Protein AF-0000000081128869 (afdb_homodimer)

Secondary structure (DSSP, 8-state):
-------HHHHHHHHHHHHHHHHHHHHHH-TTT--THHHHHHHHHHHHHHHHHHHGGG--HHHHHHHHHHHHHHHHHHHHHHHHHHHHHHHHHHHHHHHHHH-/-------HHHHHHHHHHHHHHHHHHHHHH-TTT--THHHHHHHHHHHHHHHHHHHGGG--HHHHHHHHHHHHHHHHHHHHHHHHHHHHHHHHHHHHHHHHHH-

Solvent-accessible surface area (backbone atoms only — not comparable to full-atom values): 10978 Å² total; per-residue (Å²): 128,86,77,76,80,85,42,72,40,38,52,51,14,49,54,49,30,53,52,26,52,51,52,51,46,28,55,76,77,43,50,80,51,42,58,82,60,37,55,57,56,22,51,48,38,40,53,35,19,49,48,30,45,73,56,32,80,74,50,50,71,70,60,46,50,35,49,53,46,51,51,53,49,41,52,52,39,49,50,49,39,49,51,50,35,45,53,52,44,52,52,53,53,50,55,55,54,54,54,59,74,76,106,129,86,75,75,79,84,42,72,39,40,52,52,14,48,54,48,31,54,52,26,51,53,51,51,46,29,56,76,78,42,51,78,52,40,57,82,60,38,54,56,55,23,51,49,39,41,53,36,19,50,47,31,45,73,57,33,80,75,49,52,70,69,59,46,51,35,50,53,46,51,52,53,48,42,52,52,39,49,50,49,39,50,51,51,36,42,54,50,45,52,54,53,53,50,55,55,54,54,55,60,72,75,106

Foldseek 3Di:
DPPPPDDPLLVLLVVQLVLLVVLVCCCVVPVQLHDPCSVVVNVVSNVVSVCSNVPVVPDDPVVSVVSVVVSVVVSVVVVVSSVVSVVVSVVVVVVVVVVVVVD/DPPPPDDPLLVLLVVQLVLLVVLVCCCVVPVQLRDPCSVVVNVVSNVVSVCSNVPVVPDDPVVSVVSVVVSVVVSVVVVVSSVVSVVVSVVVVVVVVVVVVVD

Sequence (206 aa):
MLNFVFSPNVLLGFILGSSVIILYFLRLVKPEVARDEDIFFATIGLLYSGILVIHGWRLDPILLFSQVLVITAVLAAGWENIRLRGVLAMLALRDIEENKKINMLNFVFSPNVLLGFILGSSVIILYFLRLVKPEVARDEDIFFATIGLLYSGILVIHGWRLDPILLFSQVLVITAVLAAGWENIRLRGVLAMLALRDIEENKKIN

Radius of gyration: 20.32 Å; Cα contacts (8 Å, |Δi|>4): 185; chains: 2; bounding box: 42×69×46 Å

pLDDT: mean 92.47, std 10.63, range [34.16, 98.81]

Organism: NCBI:txid267567

Nearest PDB structures (foldseek):
  4u7i-assembly1_A  TM=4.481E-01  e=8.028E+00  Homo sapiens
  4u7i-assembly1_A  TM=4.500E-01  e=6.567E+00  Homo sapiens

Structure (mmCIF, N/CA/C/O backbone):
data_AF-0000000081128869-model_v1
#
loop_
_entity.id
_entity.type
_entity.pdbx_description
1 polymer 'Hypothetical chloroplast RF66'
#
loop_
_atom_site.group_PDB
_atom_site.id
_atom_site.type_symbol
_atom_site.label_atom_id
_atom_site.label_alt_id
_atom_site.label_comp_id
_atom_site.label_asym_id
_atom_site.label_entity_id
_atom_site.label_seq_id
_atom_site.pdbx_PDB_ins_code
_atom_site.Cartn_x
_atom_site.Cartn_y
_atom_site.Cartn_z
_atom_site.occupancy
_atom_site.B_iso_or_equiv
_atom_site.auth_seq_id
_atom_site.auth_comp_id
_atom_site.auth_asym_id
_atom_site.auth_atom_id
_atom_site.pdbx_PDB_model_num
ATOM 1 N N . MET A 1 1 ? -21.234 -31.734 4.031 1 34.28 1 MET A N 1
ATOM 2 C CA . MET A 1 1 ? -20.156 -31.25 4.879 1 34.28 1 MET A CA 1
ATOM 3 C C . MET A 1 1 ? -19.219 -30.328 4.098 1 34.28 1 MET A C 1
ATOM 5 O O . MET A 1 1 ? -18.609 -30.75 3.113 1 34.28 1 MET A O 1
ATOM 9 N N . LEU A 1 2 ? -19.562 -29.078 3.75 1 43.69 2 LEU A N 1
ATOM 10 C CA . LEU A 1 2 ? -18.75 -28.156 2.982 1 43.69 2 LEU A CA 1
ATOM 11 C C . LEU A 1 2 ? -17.344 -28.047 3.584 1 43.69 2 LEU A C 1
ATOM 13 O O . LEU A 1 2 ? -17.188 -27.562 4.707 1 43.69 2 LEU A O 1
ATOM 17 N N . ASN A 1 3 ? -16.5 -29.172 3.551 1 48.47 3 ASN A N 1
ATOM 18 C CA . ASN A 1 3 ? -15.133 -29.141 4.062 1 48.47 3 ASN A CA 1
ATOM 19 C C . ASN A 1 3 ? -14.43 -27.844 3.691 1 48.47 3 ASN A C 1
ATOM 21 O O . ASN A 1 3 ? -14.133 -27.594 2.518 1 48.47 3 ASN A O 1
ATOM 25 N N . PHE A 1 4 ? -14.727 -26.797 4.445 1 59.59 4 PHE A N 1
ATOM 26 C CA . PHE A 1 4 ? -14.023 -25.531 4.266 1 59.59 4 PHE A CA 1
ATOM 27 C C . PHE A 1 4 ? -12.516 -25.734 4.348 1 59.59 4 PHE A C 1
ATOM 29 O O . PHE A 1 4 ? -12.008 -26.219 5.355 1 59.59 4 PHE A O 1
ATOM 36 N N . VAL A 1 5 ? -11.781 -26.078 3.258 1 67.75 5 VAL A N 1
ATOM 37 C CA . VAL A 1 5 ? -10.328 -26.172 3.191 1 67.75 5 VAL A CA 1
ATOM 38 C C . VAL A 1 5 ? -9.703 -24.828 3.566 1 67.75 5 VAL A C 1
ATOM 40 O O . VAL A 1 5 ? -9.898 -23.828 2.865 1 67.75 5 VAL A O 1
ATOM 43 N N . PHE A 1 6 ? -9.305 -24.859 4.84 1 81.19 6 PHE A N 1
ATOM 44 C CA . PHE A 1 6 ? -8.609 -23.672 5.328 1 81.19 6 PHE A CA 1
ATOM 45 C C . PHE A 1 6 ? -7.141 -23.703 4.93 1 81.19 6 PHE A C 1
ATOM 47 O O . PHE A 1 6 ? -6.371 -24.516 5.438 1 81.19 6 PHE A O 1
ATOM 54 N N . SER A 1 7 ? -6.75 -23.062 3.855 1 93 7 SER A N 1
ATOM 55 C CA . SER A 1 7 ? -5.387 -22.922 3.354 1 93 7 SER A CA 1
ATOM 56 C C . SER A 1 7 ? -4.824 -21.531 3.643 1 93 7 SER A C 1
ATOM 58 O O . SER A 1 7 ? -5.578 -20.594 3.908 1 93 7 SER A O 1
ATOM 60 N N . PRO A 1 8 ? -3.473 -21.484 3.643 1 95.62 8 PRO A N 1
ATOM 61 C CA . PRO A 1 8 ? -2.854 -20.203 3.93 1 95.62 8 PRO A CA 1
ATOM 62 C C . PRO A 1 8 ? -3.338 -19.094 2.994 1 95.62 8 PRO A C 1
ATOM 64 O O . PRO A 1 8 ? -3.441 -17.938 3.402 1 95.62 8 PRO A O 1
ATOM 67 N N . ASN A 1 9 ? -3.564 -19.469 1.722 1 97.19 9 ASN A N 1
ATOM 68 C CA . ASN A 1 9 ? -4.066 -18.469 0.787 1 97.19 9 ASN A CA 1
ATOM 69 C C . ASN A 1 9 ? -5.43 -17.938 1.212 1 97.19 9 ASN A C 1
ATOM 71 O O . ASN A 1 9 ? -5.719 -16.75 1.051 1 97.19 9 ASN A O 1
ATOM 75 N N . VAL A 1 10 ? -6.277 -18.812 1.706 1 97.31 10 VAL A N 1
ATOM 76 C CA . VAL A 1 10 ? -7.605 -18.406 2.16 1 97.31 10 VAL A CA 1
ATOM 77 C C . VAL A 1 10 ? -7.477 -17.469 3.367 1 97.31 10 VAL A C 1
ATOM 79 O O . VAL A 1 10 ? -8.156 -16.453 3.445 1 97.31 10 VAL A O 1
ATOM 82 N N . LEU A 1 11 ? -6.609 -17.875 4.195 1 97.56 11 LEU A N 1
ATOM 83 C CA . LEU A 1 11 ? -6.363 -17.047 5.363 1 97.56 11 LEU A CA 1
ATOM 84 C C . LEU A 1 11 ? -5.898 -15.648 4.949 1 97.56 11 LEU A C 1
ATOM 86 O O . LEU A 1 11 ? -6.422 -14.641 5.438 1 97.56 11 LEU A O 1
ATOM 90 N N . LEU A 1 12 ? -4.938 -15.586 4.066 1 98.25 12 LEU A N 1
ATOM 91 C CA . LEU A 1 12 ? -4.418 -14.305 3.588 1 98.25 12 LEU A CA 1
ATOM 92 C C . LEU A 1 12 ? -5.516 -13.492 2.918 1 98.25 12 LEU A C 1
ATOM 94 O O . LEU A 1 12 ? -5.598 -12.273 3.109 1 98.25 12 LEU A O 1
ATOM 98 N N . GLY A 1 13 ? -6.312 -14.188 2.115 1 98.31 13 GLY A N 1
ATOM 99 C CA . GLY A 1 13 ? -7.41 -13.516 1.445 1 98.31 13 GLY A CA 1
ATOM 100 C C . GLY A 1 13 ? -8.398 -12.883 2.408 1 98.31 13 GLY A C 1
ATOM 101 O O . GLY A 1 13 ? -8.828 -11.742 2.207 1 98.31 13 GLY A O 1
ATOM 102 N N . PHE A 1 14 ? -8.719 -13.562 3.422 1 97.62 14 PHE A N 1
ATOM 103 C CA . PHE A 1 14 ? -9.672 -13.062 4.402 1 97.62 14 PHE A CA 1
ATOM 104 C C . PHE A 1 14 ? -9.062 -11.914 5.199 1 97.62 14 PHE A C 1
ATOM 106 O O . PHE A 1 14 ? -9.758 -10.945 5.531 1 97.62 14 PHE A O 1
ATOM 113 N N . ILE A 1 15 ? -7.84 -12.047 5.512 1 98.38 15 ILE A N 1
ATOM 114 C CA . ILE A 1 15 ? -7.164 -10.977 6.242 1 98.38 15 ILE A CA 1
ATOM 115 C C . ILE A 1 15 ? -7.219 -9.688 5.434 1 98.38 15 ILE A C 1
ATOM 117 O O . ILE A 1 15 ? -7.633 -8.641 5.941 1 98.38 15 ILE A O 1
ATOM 121 N N . LEU A 1 16 ? -6.789 -9.781 4.188 1 98.5 16 LEU A N 1
ATOM 122 C CA . LEU A 1 16 ? -6.801 -8.578 3.357 1 98.5 16 LEU A CA 1
ATOM 123 C C . LEU A 1 16 ? -8.227 -8.109 3.1 1 98.5 16 LEU A C 1
ATOM 125 O O . LEU A 1 16 ? -8.516 -6.914 3.17 1 98.5 16 LEU A O 1
ATOM 129 N N . GLY A 1 17 ? -9.094 -9.07 2.775 1 98.25 17 GLY A N 1
ATOM 130 C CA . GLY A 1 17 ? -10.484 -8.727 2.516 1 98.25 17 GLY A CA 1
ATOM 131 C C . GLY A 1 17 ? -11.141 -7.988 3.666 1 98.25 17 GLY A C 1
ATOM 132 O O . GLY A 1 17 ? -11.789 -6.961 3.459 1 98.25 17 GLY A O 1
ATOM 133 N N . SER A 1 18 ? -11.031 -8.422 4.852 1 97.88 18 SER A N 1
ATOM 134 C CA . SER A 1 18 ? -11.609 -7.785 6.035 1 97.88 18 SER A CA 1
ATOM 135 C C . SER A 1 18 ? -11.016 -6.398 6.25 1 97.88 18 SER A C 1
ATOM 137 O O . SER A 1 18 ? -11.727 -5.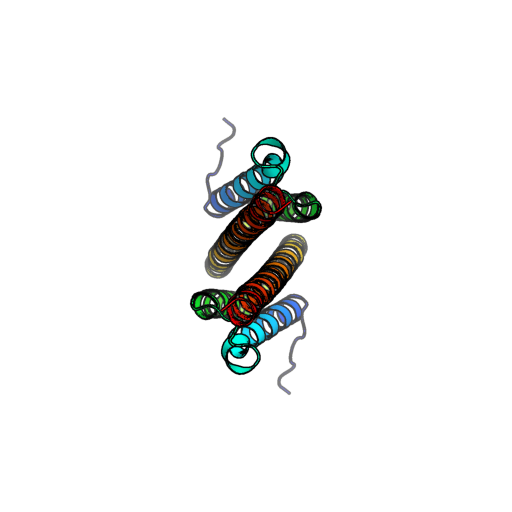461 6.609 1 97.88 18 SER A O 1
ATOM 139 N N . SER A 1 19 ? -9.664 -6.281 6.023 1 97.44 19 SER A N 1
ATOM 140 C CA . SER A 1 19 ? -8.984 -5.004 6.227 1 97.44 19 SER A CA 1
ATOM 141 C C . SER A 1 19 ? -9.531 -3.934 5.285 1 97.44 19 SER A C 1
ATOM 143 O O . SER A 1 19 ? -9.734 -2.789 5.691 1 97.44 19 SER A O 1
ATOM 145 N N . VAL A 1 20 ? -9.812 -4.34 4.023 1 96.5 20 VAL A N 1
ATOM 146 C CA . VAL A 1 20 ? -10.242 -3.32 3.074 1 96.5 20 VAL A CA 1
ATOM 147 C C . VAL A 1 20 ? -11.727 -3.008 3.285 1 96.5 20 VAL A C 1
ATOM 149 O O . VAL A 1 20 ? -12.18 -1.902 2.982 1 96.5 20 VAL A O 1
ATOM 152 N N . ILE A 1 21 ? -12.453 -3.924 3.818 1 96.31 21 ILE A N 1
ATOM 153 C CA . ILE A 1 21 ? -13.836 -3.645 4.211 1 96.31 21 ILE A CA 1
ATOM 154 C C . ILE A 1 21 ? -13.85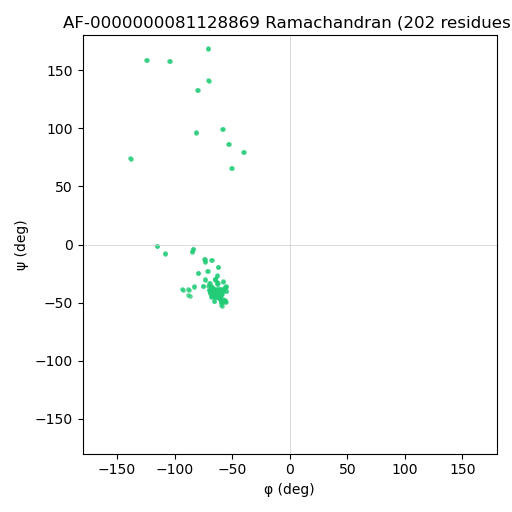2 -2.607 5.332 1 96.31 21 ILE A C 1
ATOM 156 O O . ILE A 1 21 ? -14.656 -1.671 5.305 1 96.31 21 ILE A O 1
ATOM 160 N N . ILE A 1 22 ? -12.992 -2.805 6.262 1 95.75 22 ILE A N 1
ATOM 161 C CA . ILE A 1 22 ? -12.867 -1.852 7.359 1 95.75 22 ILE A CA 1
ATOM 162 C C . ILE A 1 22 ? -12.508 -0.473 6.809 1 95.75 22 ILE A C 1
ATOM 164 O O . ILE A 1 22 ? -13.039 0.542 7.262 1 95.75 22 ILE A O 1
ATOM 168 N N . LEU A 1 23 ? -11.617 -0.474 5.793 1 94.19 23 LEU A N 1
ATOM 169 C CA . LEU A 1 23 ? -11.25 0.781 5.145 1 94.19 23 LEU A CA 1
ATOM 170 C C . LEU A 1 23 ? -12.484 1.469 4.562 1 94.19 23 LEU A C 1
ATOM 172 O O . LEU A 1 23 ? -12.609 2.693 4.637 1 94.19 23 LEU A O 1
ATOM 176 N N . TYR A 1 24 ? -13.359 0.701 3.984 1 90.88 24 TYR A N 1
ATOM 177 C CA . TYR A 1 24 ? -14.586 1.224 3.4 1 90.88 24 TYR A CA 1
ATOM 178 C C . TYR A 1 24 ? -15.469 1.854 4.469 1 90.88 24 TYR A C 1
ATOM 180 O O . TYR A 1 24 ? -16.078 2.9 4.242 1 90.88 24 TYR A O 1
ATOM 188 N N . PHE A 1 25 ? -15.492 1.363 5.652 1 93 25 PHE A N 1
ATOM 189 C CA . PHE A 1 25 ? -16.375 1.816 6.723 1 93 25 PHE A CA 1
ATOM 190 C C . PHE A 1 25 ? -15.789 3.029 7.434 1 93 25 PHE A C 1
ATOM 192 O O . PHE A 1 25 ? -16.453 3.646 8.266 1 93 25 PHE A O 1
ATOM 199 N N . LEU A 1 26 ? -14.57 3.414 7.043 1 92.25 26 LEU A N 1
ATOM 200 C CA . LEU A 1 26 ? -13.969 4.609 7.625 1 92.25 26 LEU A CA 1
ATOM 201 C C . LEU A 1 26 ? -14.859 5.828 7.402 1 92.25 26 LEU A C 1
ATOM 203 O O . LEU A 1 26 ? -14.906 6.727 8.25 1 92.25 26 LEU A O 1
ATOM 207 N N . ARG A 1 27 ? -15.57 5.848 6.312 1 90.44 27 ARG A N 1
ATOM 208 C CA . ARG A 1 27 ? -16.438 6.969 5.969 1 90.44 27 ARG A CA 1
ATOM 209 C C . ARG A 1 27 ? -17.547 7.141 7 1 90.44 27 ARG A C 1
ATOM 211 O O . ARG A 1 27 ? -18 8.258 7.246 1 90.44 27 ARG A O 1
ATOM 218 N N . LEU A 1 28 ? -17.953 6.105 7.684 1 91.94 28 LEU A N 1
ATOM 219 C CA . LEU A 1 28 ? -19.016 6.117 8.68 1 91.94 28 LEU A CA 1
ATOM 220 C C . LEU A 1 28 ? -18.453 6.348 10.078 1 91.94 28 LEU A C 1
ATOM 222 O O . LEU A 1 28 ? -19.047 7.074 10.875 1 91.94 28 LEU A O 1
ATOM 226 N N . VAL A 1 29 ? -17.359 5.785 10.391 1 91.94 29 VAL A N 1
ATOM 227 C CA . VAL A 1 29 ? -16.828 5.773 11.742 1 91.94 29 VAL A CA 1
ATOM 228 C C . VAL A 1 29 ? -15.992 7.035 11.977 1 91.94 29 VAL A C 1
ATOM 230 O O . VAL A 1 29 ? -16.062 7.641 13.047 1 91.94 29 VAL A O 1
ATOM 233 N N . LYS A 1 30 ? -15.141 7.43 11.047 1 93.62 30 LYS A N 1
ATOM 234 C CA . LYS A 1 30 ? -14.242 8.578 11.133 1 93.62 30 LYS A CA 1
ATOM 235 C C . LYS A 1 30 ? -14.203 9.352 9.82 1 93.62 30 LYS A C 1
ATOM 237 O O . LYS A 1 30 ? -13.188 9.359 9.133 1 93.62 30 LYS A O 1
ATOM 242 N N . PRO A 1 31 ? -15.25 10.062 9.57 1 91.75 31 PRO A N 1
ATOM 243 C CA . PRO A 1 31 ? -15.367 10.75 8.289 1 91.75 31 PRO A CA 1
ATOM 244 C C . PRO A 1 31 ? -14.266 11.789 8.07 1 91.75 31 PRO A C 1
ATOM 246 O O . PRO A 1 31 ? -13.938 12.117 6.922 1 91.75 31 PRO A O 1
ATOM 249 N N . GLU A 1 32 ? -13.633 12.227 9.102 1 90.81 32 GLU A N 1
ATOM 250 C CA . GLU A 1 32 ? -12.609 13.266 8.969 1 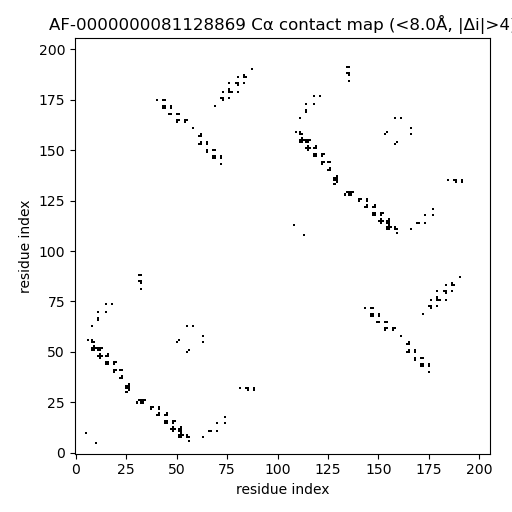90.81 32 GLU A CA 1
ATOM 251 C C . GLU A 1 32 ? -11.359 12.734 8.281 1 90.81 32 GLU A C 1
ATOM 253 O O . GLU A 1 32 ? -10.586 13.5 7.703 1 90.81 32 GLU A O 1
ATOM 258 N N . VAL A 1 33 ? -11.172 11.398 8.344 1 93.38 33 VAL A N 1
ATOM 259 C CA . VAL A 1 33 ? -9.961 10.836 7.754 1 93.38 33 VAL A CA 1
ATOM 260 C C . VAL A 1 33 ? -10.32 10.07 6.48 1 93.38 33 VAL A C 1
ATOM 262 O O . VAL A 1 33 ? -9.438 9.586 5.773 1 93.38 33 VAL A O 1
ATOM 265 N N . ALA A 1 34 ? -11.586 9.953 6.277 1 93.19 34 ALA A N 1
ATOM 266 C CA . ALA A 1 34 ? 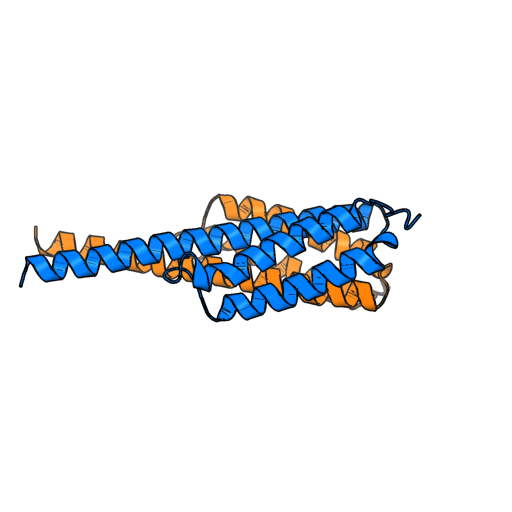-12.047 9.242 5.094 1 93.19 34 ALA A CA 1
ATOM 267 C C . ALA A 1 34 ? -11.781 10.047 3.826 1 93.19 34 ALA A C 1
ATOM 269 O O . ALA A 1 34 ? -11.891 11.273 3.834 1 93.19 34 ALA A O 1
ATOM 270 N N . ARG A 1 35 ? -11.398 9.242 2.795 1 91.69 35 ARG A N 1
ATOM 271 C CA . ARG A 1 35 ? -11.156 9.867 1.499 1 91.69 35 ARG A CA 1
ATOM 272 C C . ARG A 1 35 ? -12 9.211 0.409 1 91.69 35 ARG A C 1
ATOM 274 O O . ARG A 1 35 ? -12.352 8.031 0.517 1 91.69 35 ARG A O 1
ATOM 281 N N . ASP A 1 36 ? -12.195 9.898 -0.643 1 89.31 36 ASP A N 1
ATOM 282 C CA . ASP A 1 36 ? -12.945 9.375 -1.778 1 89.31 36 ASP A CA 1
ATOM 283 C C . ASP A 1 36 ? -12.211 8.195 -2.418 1 89.31 36 ASP A C 1
ATOM 285 O O . ASP A 1 36 ? -12.852 7.266 -2.926 1 89.31 36 ASP A O 1
ATOM 289 N N . GLU A 1 37 ? -10.914 8.203 -2.34 1 90.75 37 GLU A N 1
ATOM 290 C CA . GLU A 1 37 ? -10.102 7.152 -2.949 1 90.75 37 GLU A CA 1
ATOM 291 C C . GLU A 1 37 ? -10.188 5.859 -2.145 1 90.75 37 GLU A C 1
ATOM 293 O O . GLU A 1 37 ? -9.797 4.793 -2.627 1 90.75 37 GLU A O 1
ATOM 298 N N . ASP A 1 38 ? -10.688 5.953 -0.933 1 95.12 38 ASP A N 1
ATOM 299 C CA . ASP A 1 38 ? -10.812 4.754 -0.114 1 95.12 38 ASP A CA 1
ATOM 300 C C . ASP A 1 38 ? -11.641 3.686 -0.83 1 95.12 38 ASP A C 1
ATOM 302 O O . ASP A 1 38 ? -11.352 2.492 -0.722 1 95.12 38 ASP A O 1
ATOM 306 N N . ILE A 1 39 ? -12.625 4.18 -1.533 1 91.69 39 ILE A N 1
ATOM 307 C CA . ILE A 1 39 ? -13.469 3.25 -2.279 1 91.69 39 ILE A CA 1
ATOM 308 C C . ILE A 1 39 ? -12.641 2.561 -3.361 1 91.69 39 ILE A C 1
ATOM 310 O O . ILE A 1 39 ? -12.844 1.377 -3.646 1 91.69 39 ILE A O 1
ATOM 314 N N . PHE A 1 40 ? -11.859 3.277 -4.023 1 90.19 40 PHE A N 1
ATOM 315 C CA . PHE A 1 40 ? -10.969 2.73 -5.039 1 90.19 40 PHE A CA 1
ATOM 316 C C . PHE A 1 40 ? -10.086 1.635 -4.449 1 90.19 40 PHE A C 1
ATOM 318 O O . PHE A 1 40 ? -10.023 0.529 -4.992 1 90.19 40 PHE A O 1
ATOM 325 N N . PHE A 1 41 ? -9.422 1.797 -3.332 1 94.81 41 PHE A N 1
ATOM 326 C CA . PHE A 1 41 ? -8.539 0.836 -2.674 1 94.81 41 PHE A CA 1
ATOM 327 C C . PHE A 1 41 ? -9.328 -0.371 -2.182 1 94.81 41 PHE A C 1
ATOM 329 O O . PHE A 1 41 ? -8.852 -1.505 -2.264 1 94.81 41 PHE A O 1
ATOM 336 N N . ALA A 1 42 ? -10.484 -0.091 -1.665 1 96.44 42 ALA A N 1
ATOM 337 C CA . ALA A 1 42 ? -11.32 -1.181 -1.166 1 96.44 42 ALA A CA 1
ATOM 338 C C . ALA A 1 42 ? -11.75 -2.107 -2.301 1 96.44 42 ALA A C 1
ATOM 340 O O . ALA A 1 42 ? -11.734 -3.33 -2.148 1 96.44 42 ALA A O 1
ATOM 341 N N . THR A 1 43 ? -12.094 -1.479 -3.449 1 96.25 43 THR A N 1
ATOM 342 C CA . THR A 1 43 ? -12.562 -2.266 -4.586 1 96.25 43 THR A CA 1
ATOM 343 C C . THR A 1 43 ? -11.445 -3.15 -5.129 1 96.25 43 THR A C 1
ATOM 345 O O . THR A 1 43 ? -11.633 -4.355 -5.301 1 96.25 43 THR A O 1
ATOM 348 N N . ILE A 1 44 ? -10.336 -2.57 -5.332 1 97.25 44 ILE A N 1
ATOM 349 C CA . ILE A 1 44 ? -9.18 -3.289 -5.859 1 97.25 44 ILE A CA 1
ATOM 350 C C . ILE A 1 44 ? -8.75 -4.371 -4.871 1 97.25 44 ILE A C 1
ATOM 352 O O . ILE A 1 44 ? -8.43 -5.492 -5.27 1 97.25 44 ILE A O 1
ATOM 356 N N . GLY A 1 45 ? -8.719 -4.051 -3.578 1 98.12 45 GLY A N 1
ATOM 357 C CA . GLY A 1 45 ? -8.336 -4.996 -2.541 1 98.12 45 GLY A CA 1
ATOM 358 C C . GLY A 1 45 ? -9.281 -6.18 -2.438 1 98.12 45 GLY A C 1
ATOM 359 O O . GLY A 1 45 ? -8.852 -7.312 -2.221 1 98.12 45 GLY A O 1
ATOM 360 N N . LEU A 1 46 ? -10.562 -5.859 -2.594 1 98.19 46 LEU A N 1
ATOM 361 C CA . LEU A 1 46 ? -11.547 -6.934 -2.506 1 98.19 46 LEU A CA 1
ATOM 362 C C . LEU A 1 46 ? -11.438 -7.871 -3.705 1 98.19 46 LEU A C 1
ATOM 364 O O . LEU A 1 46 ? -11.578 -9.086 -3.561 1 98.19 46 LEU A O 1
ATOM 368 N N . LEU A 1 47 ? -11.258 -7.246 -4.875 1 98.5 47 LEU A N 1
ATOM 369 C CA . LEU A 1 47 ? -11.07 -8.062 -6.07 1 98.5 47 LEU A CA 1
ATOM 370 C C . LEU A 1 47 ? -9.844 -8.961 -5.922 1 98.5 47 LEU A C 1
ATOM 372 O O . LEU A 1 47 ? -9.93 -10.172 -6.168 1 98.5 47 LEU A O 1
ATOM 376 N N . TYR A 1 48 ? -8.695 -8.438 -5.52 1 98.81 48 TYR A N 1
ATOM 377 C CA . TYR A 1 48 ? -7.473 -9.195 -5.281 1 98.81 48 TYR A CA 1
ATOM 378 C C . TYR A 1 48 ? -7.703 -10.289 -4.246 1 98.81 48 TYR A C 1
ATOM 380 O O . TYR A 1 48 ? -7.293 -11.438 -4.445 1 98.81 48 TYR A O 1
ATOM 388 N N . SER A 1 49 ? -8.289 -9.938 -3.127 1 98.69 49 SER A N 1
ATOM 389 C CA . SER A 1 49 ? -8.539 -10.891 -2.053 1 98.69 49 SER A CA 1
ATOM 390 C C . SER A 1 49 ? -9.422 -12.039 -2.527 1 98.69 49 SER A C 1
ATOM 392 O O . SER A 1 49 ? -9.203 -13.195 -2.158 1 98.69 49 SER A O 1
ATOM 394 N N . GLY A 1 50 ? -10.422 -11.711 -3.309 1 98.56 50 GLY A N 1
ATOM 395 C CA . GLY A 1 50 ? -11.289 -12.742 -3.857 1 98.56 50 GLY A CA 1
ATOM 396 C C . GLY A 1 50 ? -10.547 -13.719 -4.754 1 98.56 50 GLY A C 1
ATOM 397 O O . GLY A 1 50 ? -10.75 -14.93 -4.656 1 98.56 50 GLY A O 1
ATOM 398 N N . ILE A 1 51 ? -9.734 -13.133 -5.602 1 98.69 51 ILE A N 1
ATOM 399 C CA . ILE A 1 51 ? -8.953 -13.977 -6.5 1 98.69 51 ILE A CA 1
ATOM 400 C C . ILE A 1 51 ? -8.016 -14.875 -5.688 1 98.69 51 ILE A C 1
ATOM 402 O O . ILE A 1 51 ? -7.875 -16.062 -5.98 1 98.69 51 ILE A O 1
ATOM 406 N N . LEU A 1 52 ? -7.359 -14.375 -4.684 1 98.38 52 LEU A N 1
ATOM 407 C CA . LEU A 1 52 ? -6.434 -15.125 -3.84 1 98.38 52 LEU A CA 1
ATOM 408 C C . LEU A 1 52 ? -7.152 -16.266 -3.131 1 98.38 52 LEU A C 1
ATOM 410 O O . LEU A 1 52 ? -6.629 -17.391 -3.055 1 98.38 52 LEU A O 1
ATOM 414 N N . VAL A 1 53 ? -8.367 -16.047 -2.684 1 98.06 53 VAL A N 1
ATOM 415 C CA . VAL A 1 53 ? -9.133 -17.062 -1.966 1 98.06 53 VAL A CA 1
ATOM 416 C C . VAL A 1 53 ? -9.539 -18.188 -2.924 1 98.06 53 VAL A C 1
ATOM 418 O O . VAL A 1 53 ? -9.422 -19.359 -2.59 1 98.06 53 VAL A O 1
ATOM 421 N N . ILE A 1 54 ? -9.891 -17.844 -4.09 1 97.19 54 ILE A N 1
ATOM 422 C CA . ILE A 1 54 ? -10.469 -18.812 -5.02 1 97.19 54 ILE A CA 1
ATOM 423 C C . ILE A 1 54 ? -9.359 -19.5 -5.797 1 97.19 54 ILE A C 1
ATOM 425 O O . ILE A 1 54 ? -9.422 -20.719 -6.027 1 97.19 54 ILE A O 1
ATOM 429 N N . HIS A 1 55 ? -8.359 -18.781 -6.16 1 97.12 55 HIS A N 1
ATOM 430 C CA . HIS A 1 55 ? -7.371 -19.312 -7.09 1 97.12 55 HIS A CA 1
ATOM 431 C C . HIS A 1 55 ? -6.004 -19.438 -6.426 1 97.12 55 HIS A C 1
ATOM 433 O O . HIS A 1 55 ? -5.062 -19.953 -7.035 1 97.12 55 HIS A O 1
ATOM 439 N N . GLY A 1 56 ? -5.844 -19.062 -5.156 1 97.19 56 GLY A N 1
ATOM 440 C CA . GLY A 1 56 ? -4.543 -18.984 -4.508 1 97.19 56 GLY A CA 1
ATOM 441 C C . GLY A 1 56 ? -3.963 -20.344 -4.168 1 97.19 56 GLY A C 1
ATOM 442 O O . GLY A 1 56 ? -2.77 -20.453 -3.881 1 97.19 56 GLY A O 1
ATOM 443 N N . TRP A 1 57 ? -4.863 -21.359 -4.27 1 94.44 57 TRP A N 1
ATOM 444 C CA . TRP A 1 57 ? -4.402 -22.719 -3.953 1 94.44 57 TRP A CA 1
ATOM 445 C C . TRP A 1 57 ? -3.387 -23.203 -4.984 1 94.44 57 TRP A C 1
ATOM 447 O O . TRP A 1 57 ? -2.643 -24.141 -4.73 1 94.44 57 TRP A O 1
ATOM 457 N N . ARG A 1 58 ? -3.27 -22.562 -6.055 1 94.31 58 ARG A N 1
ATOM 458 C CA . ARG A 1 58 ? -2.383 -22.938 -7.148 1 94.31 58 ARG A CA 1
ATOM 459 C C . ARG A 1 58 ? -0.97 -22.406 -6.918 1 94.31 58 ARG A C 1
ATOM 461 O O . ARG A 1 58 ? -0.043 -22.766 -7.652 1 94.31 58 ARG A O 1
ATOM 468 N N . LEU A 1 59 ? -0.784 -21.672 -5.961 1 96.94 59 LEU A N 1
ATOM 469 C CA . LEU A 1 59 ? 0.511 -21.047 -5.723 1 96.94 59 LEU A CA 1
ATOM 470 C C . LEU A 1 59 ? 1.475 -22.016 -5.055 1 96.94 59 LEU A C 1
ATOM 472 O O . LEU A 1 59 ? 1.093 -22.734 -4.129 1 96.94 59 LEU A O 1
ATOM 476 N N . ASP A 1 60 ? 2.652 -22.031 -5.605 1 96.88 60 ASP A N 1
ATOM 477 C CA . ASP A 1 60 ? 3.695 -22.766 -4.902 1 96.88 60 ASP A CA 1
ATOM 478 C C . ASP A 1 60 ? 4.121 -22.047 -3.629 1 96.88 60 ASP A C 1
ATOM 480 O O . ASP A 1 60 ? 3.721 -20.906 -3.393 1 96.88 60 ASP A O 1
ATOM 484 N N . PRO A 1 61 ? 4.898 -22.672 -2.77 1 97.5 61 PRO A N 1
ATOM 485 C CA . PRO A 1 61 ? 5.277 -22.078 -1.482 1 97.5 61 PRO A CA 1
ATOM 486 C C . PRO A 1 61 ? 6.016 -20.75 -1.636 1 97.5 61 PRO A C 1
ATOM 488 O O . PRO A 1 61 ? 5.812 -19.844 -0.835 1 97.5 61 PRO A O 1
ATOM 491 N N . ILE A 1 62 ? 6.863 -20.625 -2.602 1 98.19 62 ILE A N 1
ATOM 492 C CA . ILE A 1 62 ? 7.641 -19.406 -2.783 1 98.19 62 ILE A CA 1
ATOM 493 C C . ILE A 1 62 ? 6.715 -18.266 -3.199 1 98.19 62 ILE A C 1
ATOM 495 O O . ILE A 1 62 ? 6.809 -17.156 -2.664 1 98.19 62 ILE A O 1
ATOM 499 N N . LEU A 1 63 ? 5.836 -18.562 -4.125 1 98.5 63 LEU A N 1
ATOM 500 C CA . LEU A 1 63 ? 4.902 -17.531 -4.574 1 98.5 63 LEU A CA 1
ATOM 501 C C . LEU A 1 63 ? 3.885 -17.219 -3.484 1 98.5 63 LEU A C 1
ATOM 503 O O . LEU A 1 63 ? 3.441 -16.062 -3.361 1 98.5 63 LEU A O 1
ATOM 507 N N . LEU A 1 64 ? 3.521 -18.203 -2.766 1 98.31 64 LEU A N 1
ATOM 508 C CA . LEU A 1 64 ? 2.65 -17.969 -1.622 1 98.31 64 LEU A CA 1
ATOM 509 C C . LEU A 1 64 ? 3.334 -17.047 -0.606 1 98.31 64 LEU A C 1
ATOM 511 O O . LEU A 1 64 ? 2.699 -16.156 -0.04 1 98.31 64 LEU A O 1
ATOM 515 N N . PHE A 1 65 ? 4.566 -17.344 -0.34 1 98.44 65 PHE A N 1
ATOM 516 C CA . PHE A 1 65 ? 5.367 -16.5 0.54 1 98.44 65 PHE A CA 1
ATOM 517 C C . PHE A 1 65 ? 5.379 -15.062 0.042 1 98.44 65 PHE A C 1
ATOM 519 O O . PHE A 1 65 ? 5.262 -14.125 0.834 1 98.44 65 PHE A O 1
ATOM 526 N N . SER A 1 66 ? 5.465 -14.805 -1.22 1 98.62 66 SER A N 1
ATOM 527 C CA . SER A 1 66 ? 5.48 -13.453 -1.782 1 98.62 66 SER A CA 1
ATOM 528 C C . SER A 1 66 ? 4.156 -12.742 -1.539 1 98.62 66 SER A C 1
ATOM 530 O O . SER A 1 66 ? 4.121 -11.516 -1.39 1 98.62 66 SER A O 1
ATOM 532 N N . GLN A 1 67 ? 3.049 -13.508 -1.462 1 98.62 67 GLN A N 1
ATOM 533 C CA . GLN A 1 67 ? 1.758 -12.906 -1.147 1 98.62 67 GLN A CA 1
ATOM 534 C C . GLN A 1 67 ? 1.73 -12.375 0.284 1 98.62 67 GLN A C 1
ATOM 536 O O . GLN A 1 67 ? 1.126 -11.336 0.558 1 98.62 67 GLN A O 1
ATOM 541 N N . VAL A 1 68 ? 2.348 -13.078 1.154 1 98.62 68 VAL A N 1
ATOM 542 C CA . VAL A 1 68 ? 2.455 -12.609 2.531 1 98.62 68 VAL A CA 1
ATOM 543 C C . VAL A 1 68 ? 3.209 -11.281 2.564 1 98.62 68 VAL A C 1
ATOM 545 O O . VAL A 1 68 ? 2.795 -10.344 3.252 1 98.62 68 VAL A O 1
ATOM 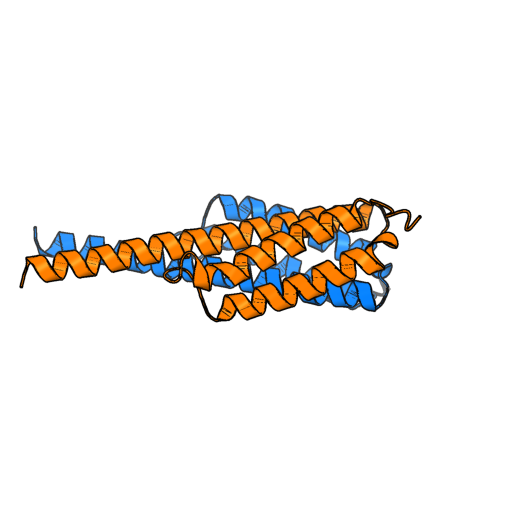548 N N . LEU A 1 69 ? 4.277 -11.25 1.844 1 98.56 69 LEU A N 1
ATOM 549 C CA . LEU A 1 69 ? 5.098 -10.047 1.802 1 98.56 69 LEU A CA 1
ATOM 550 C C . LEU A 1 69 ? 4.285 -8.852 1.307 1 98.56 69 LEU A C 1
ATOM 552 O O . LEU A 1 69 ? 4.258 -7.805 1.955 1 98.56 69 LEU A O 1
ATOM 556 N N . VAL A 1 70 ? 3.578 -9.047 0.217 1 98.31 70 VAL A N 1
ATOM 557 C CA . VAL A 1 70 ? 2.926 -7.906 -0.415 1 98.31 70 VAL A CA 1
ATOM 558 C C . VAL A 1 70 ? 1.694 -7.5 0.391 1 98.31 70 VAL A C 1
ATOM 560 O O . VAL A 1 70 ? 1.372 -6.316 0.493 1 98.31 70 VAL A O 1
ATOM 563 N N . ILE A 1 71 ? 1.01 -8.438 0.946 1 98.56 71 ILE A N 1
ATOM 564 C CA . ILE A 1 71 ? -0.162 -8.125 1.755 1 98.56 71 ILE A CA 1
ATOM 565 C C . ILE A 1 71 ? 0.269 -7.375 3.016 1 98.56 71 ILE A C 1
ATOM 567 O O . ILE A 1 71 ? -0.381 -6.414 3.428 1 98.56 71 ILE A O 1
ATOM 571 N N . THR A 1 72 ? 1.382 -7.812 3.65 1 96.94 72 THR A N 1
ATOM 572 C CA . THR A 1 72 ? 1.918 -7.102 4.805 1 96.94 72 THR A CA 1
ATOM 573 C C . THR A 1 72 ? 2.27 -5.664 4.441 1 96.94 72 THR A C 1
ATOM 575 O O . THR A 1 72 ? 1.997 -4.738 5.211 1 96.94 72 THR A O 1
ATOM 578 N N . ALA A 1 73 ? 2.822 -5.473 3.27 1 96.69 73 ALA A N 1
ATOM 579 C CA . ALA A 1 73 ? 3.213 -4.137 2.816 1 96.69 73 ALA A CA 1
ATOM 580 C C . ALA A 1 73 ? 1.987 -3.262 2.574 1 96.69 73 ALA A C 1
ATOM 582 O O . ALA A 1 73 ? 1.981 -2.08 2.928 1 96.69 73 ALA A O 1
ATOM 583 N N . VAL A 1 74 ? 0.979 -3.82 1.936 1 96.94 74 VAL A N 1
ATOM 584 C CA . VAL A 1 74 ? -0.225 -3.055 1.63 1 96.94 74 VAL A CA 1
ATOM 585 C C . VAL A 1 74 ? -0.92 -2.645 2.928 1 96.94 74 VAL A C 1
ATOM 587 O O . VAL A 1 74 ? -1.384 -1.51 3.059 1 96.94 74 VAL A O 1
ATOM 590 N N . LEU A 1 75 ? -1.01 -3.494 3.881 1 97.19 75 LEU A N 1
ATOM 591 C CA . LEU A 1 75 ? -1.661 -3.184 5.148 1 97.19 75 LEU A CA 1
ATOM 592 C C . LEU A 1 75 ? -0.872 -2.135 5.922 1 97.19 75 LEU A C 1
ATOM 594 O O . LEU A 1 75 ? -1.454 -1.212 6.496 1 97.19 75 LEU A O 1
ATOM 598 N N . ALA A 1 76 ? 0.406 -2.252 5.941 1 96.5 76 ALA A N 1
ATOM 599 C CA . ALA A 1 76 ? 1.254 -1.27 6.613 1 96.5 76 ALA A CA 1
ATOM 600 C C . ALA A 1 76 ? 1.135 0.101 5.953 1 96.5 76 ALA A C 1
ATOM 602 O O . ALA A 1 76 ? 1.019 1.119 6.637 1 96.5 76 ALA A O 1
ATOM 603 N N . ALA A 1 77 ? 1.176 0.08 4.609 1 95.69 77 ALA A N 1
ATOM 604 C CA . ALA A 1 77 ? 1.036 1.34 3.885 1 95.69 77 ALA A CA 1
ATOM 605 C C . ALA A 1 77 ? -0.341 1.956 4.113 1 95.69 77 ALA A C 1
ATOM 607 O O . ALA A 1 77 ? -0.466 3.174 4.262 1 95.69 77 ALA A O 1
ATOM 608 N N . GLY A 1 78 ? -1.345 1.143 4.086 1 95.31 78 GLY A N 1
ATOM 609 C CA . GLY A 1 78 ? -2.688 1.629 4.359 1 95.31 78 GLY A CA 1
ATOM 610 C C . GLY A 1 78 ? -2.838 2.225 5.746 1 95.31 78 GLY A C 1
ATOM 611 O O . GLY A 1 78 ? -3.432 3.293 5.906 1 95.31 78 GLY A O 1
ATOM 612 N N . TRP A 1 79 ? -2.262 1.517 6.691 1 95.88 79 TRP A N 1
ATOM 613 C CA . TRP A 1 79 ? -2.299 2.008 8.062 1 95.88 79 TRP A CA 1
ATOM 614 C C . TRP A 1 79 ? -1.597 3.355 8.18 1 95.88 79 TRP A C 1
ATOM 616 O O . TRP A 1 79 ? -2.086 4.262 8.859 1 95.88 79 TRP A O 1
ATOM 626 N N . GLU A 1 80 ? -0.497 3.463 7.598 1 95.38 80 GLU A N 1
ATOM 627 C CA . GLU A 1 80 ? 0.258 4.711 7.633 1 95.38 80 GLU A CA 1
ATOM 628 C C . GLU A 1 80 ? -0.531 5.852 6.996 1 95.38 80 GLU A C 1
ATOM 630 O O . GLU A 1 80 ? -0.517 6.98 7.492 1 95.38 80 GLU A O 1
ATOM 635 N N . ASN A 1 81 ? -1.216 5.551 5.82 1 96.19 81 ASN A N 1
ATOM 636 C CA . ASN A 1 81 ? -2.053 6.555 5.172 1 96.19 81 ASN A CA 1
ATOM 637 C C . ASN A 1 81 ? -3.145 7.066 6.105 1 96.19 81 ASN A C 1
ATOM 639 O O . ASN A 1 81 ? -3.344 8.273 6.23 1 96.19 81 ASN A O 1
ATOM 643 N N . ILE A 1 82 ? -3.803 6.176 6.746 1 95.81 82 ILE A N 1
ATOM 644 C CA . ILE A 1 82 ? -4.883 6.539 7.656 1 95.81 82 ILE A CA 1
ATOM 645 C C . ILE A 1 82 ? -4.328 7.371 8.812 1 95.81 82 ILE A C 1
ATOM 647 O O . ILE A 1 82 ? -4.914 8.391 9.18 1 95.81 82 ILE A O 1
ATOM 651 N N . ARG A 1 83 ? -3.23 6.918 9.352 1 96 83 ARG A N 1
ATOM 652 C CA . ARG A 1 83 ? -2.592 7.625 10.453 1 96 83 ARG A CA 1
ATOM 653 C C . ARG A 1 83 ? -2.213 9.047 10.047 1 96 83 ARG A C 1
ATOM 655 O O . ARG A 1 83 ? -2.459 10 10.789 1 96 83 ARG A O 1
ATOM 662 N N . LEU A 1 84 ? -1.581 9.18 8.891 1 96.25 84 LEU A N 1
ATOM 663 C CA . LEU A 1 84 ? -1.151 10.484 8.406 1 96.25 84 LEU A CA 1
ATOM 664 C C . LEU A 1 84 ? -2.35 11.406 8.18 1 96.25 84 LEU A C 1
ATOM 666 O O . LEU A 1 84 ? -2.297 12.594 8.5 1 96.25 84 LEU A O 1
ATOM 670 N N . ARG A 1 85 ? -3.395 10.836 7.621 1 96.31 85 ARG A N 1
ATOM 671 C CA . ARG A 1 85 ? -4.613 11.617 7.445 1 96.31 85 ARG A CA 1
ATOM 672 C C . ARG A 1 85 ? -5.168 12.078 8.789 1 96.31 85 ARG A C 1
ATOM 674 O O . ARG A 1 85 ? -5.684 13.188 8.906 1 96.31 85 ARG A O 1
ATOM 681 N N . GLY A 1 86 ? -5.082 11.211 9.766 1 95.88 86 GLY A N 1
ATOM 682 C CA . GLY A 1 86 ? -5.492 11.586 11.102 1 95.88 86 GLY A CA 1
ATOM 683 C C . GLY A 1 86 ? -4.695 12.758 11.664 1 95.88 86 GLY A C 1
ATOM 684 O O . GLY A 1 86 ? -5.266 13.68 12.242 1 95.88 86 GLY A O 1
ATOM 685 N N . VAL A 1 87 ? -3.432 12.695 11.523 1 95.81 87 VAL A N 1
ATOM 686 C CA . VAL A 1 87 ? -2.561 13.766 11.992 1 95.81 87 VAL A CA 1
ATOM 687 C C . VAL A 1 87 ? -2.906 15.062 11.273 1 95.81 87 VAL A C 1
ATOM 689 O O . VAL A 1 87 ? -2.979 16.125 11.898 1 95.81 87 VAL A O 1
ATOM 692 N N . LEU A 1 88 ? -3.182 14.969 9.977 1 95.31 88 LEU A N 1
ATOM 693 C CA . LEU A 1 88 ? -3.541 16.141 9.195 1 95.31 88 LEU A CA 1
ATOM 694 C C . LEU A 1 88 ? -4.863 16.734 9.672 1 95.31 88 LEU A C 1
ATOM 696 O O . LEU A 1 88 ? -5.012 17.953 9.758 1 95.31 88 LEU A O 1
ATOM 700 N N . ALA A 1 89 ? -5.762 15.859 9.961 1 93.69 89 ALA A N 1
ATOM 701 C CA . ALA A 1 89 ? -7.062 16.312 10.453 1 93.69 89 ALA A CA 1
ATOM 702 C C . ALA A 1 89 ? -6.926 17.016 11.797 1 93.69 89 ALA A C 1
ATOM 704 O O . ALA A 1 89 ? -7.59 18.016 12.055 1 93.69 89 ALA A O 1
ATOM 705 N N . MET A 1 90 ? -6.113 16.531 12.602 1 92.56 90 MET A N 1
ATOM 706 C CA . MET A 1 90 ? -5.887 17.109 13.922 1 92.56 90 MET A CA 1
ATOM 707 C C . MET A 1 90 ? -5.234 18.484 13.797 1 92.56 90 MET A C 1
ATOM 709 O O . MET A 1 90 ? -5.609 19.422 14.516 1 92.56 90 MET A O 1
ATOM 713 N N . LEU A 1 91 ? -4.293 18.609 12.898 1 92 91 LEU A N 1
ATOM 714 C CA . LEU A 1 91 ? -3.607 19.891 12.688 1 92 91 LEU A CA 1
ATOM 715 C C . LEU A 1 91 ? -4.559 20.922 12.102 1 92 91 LEU A C 1
ATOM 717 O O . LEU A 1 91 ? -4.484 22.109 12.445 1 92 91 LEU A O 1
ATOM 721 N N . ALA A 1 92 ? -5.414 20.469 11.266 1 89.44 92 ALA A N 1
ATOM 722 C CA . ALA A 1 92 ? -6.402 21.375 10.672 1 89.44 92 ALA A CA 1
ATOM 723 C C . ALA A 1 92 ? -7.379 21.891 11.719 1 89.44 92 ALA A C 1
ATOM 725 O O . ALA A 1 92 ? -7.75 23.062 11.711 1 89.44 92 ALA A O 1
ATOM 726 N N . LEU A 1 93 ? -7.785 21.094 12.633 1 89.69 93 LEU A N 1
ATOM 727 C CA . LEU A 1 93 ? -8.703 21.469 13.703 1 89.69 93 LEU A CA 1
ATOM 728 C C . LEU A 1 93 ? -8.039 22.453 14.672 1 89.69 93 LEU A C 1
ATOM 730 O O . LEU A 1 93 ? -8.68 23.375 15.156 1 89.69 93 LEU A O 1
ATOM 734 N N . ARG A 1 94 ? -6.84 22.219 14.859 1 89.69 94 ARG A N 1
ATOM 735 C CA . ARG A 1 94 ? -6.086 23.094 15.75 1 89.69 94 ARG A CA 1
ATOM 736 C C . ARG A 1 94 ? -5.973 24.5 15.172 1 89.69 94 ARG A C 1
ATOM 738 O O . ARG A 1 94 ? -6.094 25.484 15.898 1 89.69 94 ARG A O 1
ATOM 745 N N . ASP A 1 95 ? -5.68 24.656 13.945 1 86.56 95 ASP A N 1
ATOM 746 C CA . ASP A 1 95 ? -5.566 25.938 13.266 1 86.56 95 ASP A CA 1
ATOM 747 C C . ASP A 1 95 ? -6.887 26.703 13.305 1 86.56 95 ASP A C 1
ATOM 749 O O . ASP A 1 95 ? -6.902 27.922 13.477 1 86.56 95 ASP A O 1
ATOM 753 N N . ILE A 1 96 ? -7.996 26.047 13.172 1 87.56 96 ILE A N 1
ATOM 754 C CA . ILE A 1 96 ? -9.32 26.641 13.195 1 87.56 96 ILE A CA 1
ATOM 755 C C . ILE A 1 96 ? -9.617 27.188 14.594 1 87.56 96 ILE A C 1
ATOM 757 O O . ILE A 1 96 ? -10.125 28.297 14.742 1 87.56 96 ILE A O 1
ATOM 761 N N . GLU A 1 97 ? -9.289 26.5 15.656 1 87.81 97 GLU A N 1
ATOM 762 C CA . GLU A 1 97 ? -9.523 26.906 17.031 1 87.81 97 GLU A CA 1
ATOM 763 C C . GLU A 1 97 ? -8.68 28.125 17.406 1 87.81 97 GLU A C 1
ATOM 765 O O . GLU A 1 97 ? -9.156 29.031 18.094 1 87.81 97 GLU A O 1
ATOM 770 N N 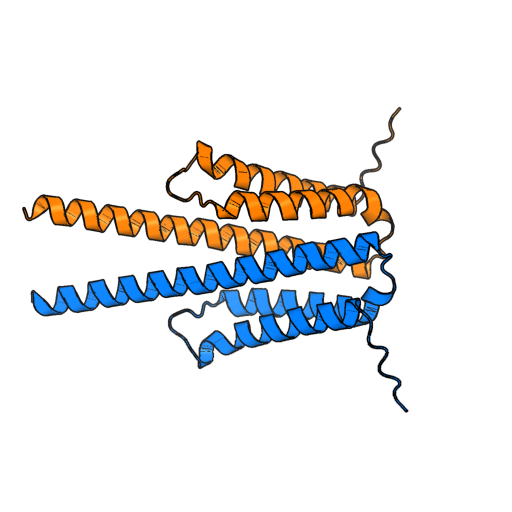. GLU A 1 98 ? -7.5 28.188 17.016 1 86.06 98 GLU A N 1
ATOM 771 C CA . GLU A 1 98 ? -6.609 29.312 17.297 1 86.06 98 GLU A CA 1
ATOM 772 C C . GLU A 1 98 ? -7.105 30.578 16.625 1 86.06 98 GLU A C 1
ATOM 774 O O . GLU A 1 98 ? -7.047 31.656 17.219 1 86.06 98 GLU A O 1
ATOM 779 N N . ASN A 1 99 ? -7.504 30.5 15.461 1 86 99 ASN A N 1
ATOM 780 C CA . ASN A 1 99 ? -8.047 31.641 14.742 1 86 99 ASN A CA 1
ATOM 781 C C . ASN A 1 99 ? -9.32 32.156 15.406 1 86 99 ASN A C 1
ATOM 783 O O . ASN A 1 99 ? -9.586 33.375 15.375 1 86 99 ASN A O 1
ATOM 787 N N . LYS A 1 100 ? -10.07 31.422 15.969 1 90.69 100 LYS A N 1
ATOM 788 C CA . LYS A 1 100 ? -11.281 31.812 16.688 1 90.69 100 LYS A CA 1
ATOM 789 C C . LYS A 1 100 ? -10.938 32.562 17.969 1 90.69 100 LYS A C 1
ATOM 791 O O . LYS A 1 100 ? -11.664 33.469 18.375 1 90.69 100 LYS A O 1
ATOM 796 N N . LYS A 1 101 ? -9.953 32.312 18.609 1 88.81 101 LYS A N 1
ATOM 797 C CA . LYS A 1 101 ? -9.547 32.969 19.859 1 88.81 101 LYS A CA 1
ATOM 798 C C . LYS A 1 101 ? -9.008 34.375 19.625 1 88.81 101 LYS A C 1
ATOM 800 O O . LYS A 1 101 ? -9.156 35.25 20.469 1 88.81 101 LYS A O 1
ATOM 805 N N . ILE A 1 102 ? -8.43 34.656 18.516 1 86 102 ILE A N 1
ATOM 806 C CA . ILE A 1 102 ? -7.828 35.938 18.203 1 86 102 ILE A CA 1
ATOM 807 C C . ILE A 1 102 ? -8.906 36.906 17.719 1 86 102 ILE A C 1
ATOM 809 O O . ILE A 1 102 ? -8.812 38.125 17.938 1 86 102 ILE A O 1
ATOM 813 N N . ASN A 1 103 ? -9.828 36.531 17.062 1 75.19 103 ASN A N 1
ATOM 814 C CA . ASN A 1 103 ? -10.891 37.375 16.578 1 75.19 103 ASN A CA 1
ATOM 815 C C . ASN A 1 103 ? -12.023 37.5 17.578 1 75.19 103 ASN A C 1
ATOM 817 O O . ASN A 1 103 ? -12.789 38.469 17.562 1 75.19 103 ASN A O 1
ATOM 821 N N . MET B 1 1 ? 23.422 -15.805 -26.297 1 34.16 1 MET B N 1
ATOM 822 C CA . MET B 1 1 ? 22.328 -14.867 -26.484 1 34.16 1 MET B CA 1
ATOM 823 C C . MET B 1 1 ? 21.328 -14.953 -25.328 1 34.16 1 MET B C 1
ATOM 825 O O . MET B 1 1 ? 20.75 -16.016 -25.078 1 34.16 1 MET B O 1
ATOM 829 N N . LEU B 1 2 ? 21.594 -14.438 -24.109 1 43.09 2 LEU B N 1
ATOM 830 C CA . LEU B 1 2 ? 20.703 -14.492 -22.953 1 43.09 2 LEU B CA 1
ATOM 831 C C . LEU B 1 2 ? 19.297 -14.016 -23.312 1 43.09 2 LEU B C 1
ATOM 833 O O . LEU B 1 2 ? 19.109 -12.844 -23.656 1 43.09 2 LEU B O 1
ATOM 837 N N . ASN B 1 3 ? 18.531 -14.781 -24.219 1 48.19 3 ASN B N 1
ATOM 838 C CA . ASN B 1 3 ? 17.156 -14.43 -24.578 1 48.19 3 ASN B CA 1
ATOM 839 C C . ASN B 1 3 ? 16.359 -13.93 -23.375 1 48.19 3 ASN B C 1
ATOM 841 O O . ASN B 1 3 ? 16.062 -14.703 -22.469 1 48.19 3 ASN B O 1
ATOM 845 N N . PHE B 1 4 ? 16.578 -12.68 -23.031 1 59.62 4 PHE B N 1
ATOM 846 C CA . PHE B 1 4 ? 15.797 -12.062 -21.984 1 59.62 4 PHE B CA 1
ATOM 847 C C . PHE B 1 4 ? 14.305 -12.211 -22.25 1 59.62 4 PHE B C 1
ATOM 849 O O . PHE B 1 4 ? 13.812 -11.75 -23.281 1 59.62 4 PHE B O 1
ATOM 856 N N . VAL B 1 5 ? 13.602 -13.305 -21.859 1 67.81 5 VAL B N 1
ATOM 857 C CA . VAL B 1 5 ? 12.156 -13.492 -21.953 1 67.81 5 VAL B CA 1
ATOM 858 C C . VAL B 1 5 ? 11.445 -12.383 -21.172 1 67.81 5 VAL B C 1
ATOM 860 O O . VAL B 1 5 ? 11.578 -12.297 -19.953 1 67.81 5 VAL B O 1
ATOM 863 N N . PHE B 1 6 ? 11.039 -11.453 -22.031 1 81.25 6 PHE B N 1
ATOM 864 C CA . PHE B 1 6 ? 10.266 -10.367 -21.453 1 81.25 6 PHE B CA 1
ATOM 865 C C . PHE B 1 6 ? 8.812 -10.773 -21.266 1 81.25 6 PHE B C 1
ATOM 867 O O . PHE B 1 6 ? 8.078 -10.93 -22.25 1 81.25 6 PHE B O 1
ATOM 874 N N . SER B 1 7 ? 8.383 -11.211 -20.109 1 93.06 7 SER B N 1
ATOM 875 C CA . SER B 1 7 ? 7.027 -11.586 -19.734 1 93.06 7 SER B CA 1
ATOM 876 C C . SER B 1 7 ? 6.383 -10.516 -18.859 1 93.06 7 SER B C 1
ATOM 878 O O . SER B 1 7 ? 7.078 -9.672 -18.281 1 93.06 7 SER B O 1
ATOM 880 N N . PRO B 1 8 ? 5.031 -10.57 -18.875 1 95.62 8 PRO B N 1
ATOM 881 C CA . PRO B 1 8 ? 4.336 -9.562 -18.062 1 95.62 8 PRO B CA 1
ATOM 882 C C . PRO B 1 8 ? 4.781 -9.562 -16.609 1 95.62 8 PRO B C 1
ATOM 884 O O . PRO B 1 8 ? 4.805 -8.508 -15.961 1 95.62 8 PRO B O 1
ATOM 887 N N . ASN B 1 9 ? 5.07 -10.773 -16.094 1 97.12 9 ASN B N 1
ATOM 888 C CA . ASN B 1 9 ? 5.535 -10.836 -14.711 1 97.12 9 ASN B CA 1
ATOM 889 C C . ASN B 1 9 ? 6.855 -10.094 -14.531 1 97.12 9 ASN B C 1
ATOM 891 O O . ASN B 1 9 ? 7.082 -9.453 -13.5 1 97.12 9 ASN B O 1
ATOM 895 N N . VAL B 1 10 ? 7.742 -10.211 -15.492 1 97.25 10 VAL B N 1
ATOM 896 C CA . VAL B 1 10 ? 9.031 -9.523 -15.43 1 97.25 10 VAL B CA 1
ATOM 897 C C . VAL B 1 10 ? 8.812 -8.016 -15.484 1 97.25 10 VAL B C 1
ATOM 899 O O . VAL B 1 10 ? 9.43 -7.266 -14.719 1 97.25 10 VAL B O 1
ATOM 902 N N . LEU B 1 11 ? 7.949 -7.684 -16.328 1 97.5 11 LEU B N 1
ATOM 903 C CA . LEU B 1 11 ? 7.621 -6.266 -16.438 1 97.5 11 LEU B CA 1
ATOM 904 C C . LEU B 1 11 ? 7.086 -5.73 -15.109 1 97.5 11 LEU B C 1
ATOM 906 O O . LEU B 1 11 ? 7.539 -4.688 -14.633 1 97.5 11 LEU B O 1
ATOM 910 N N . LEU B 1 12 ? 6.145 -6.418 -14.531 1 98.25 12 LEU B N 1
ATOM 911 C CA . LEU B 1 12 ? 5.562 -6.012 -13.258 1 98.25 12 LEU B CA 1
ATOM 912 C C . LEU B 1 12 ? 6.629 -5.945 -12.172 1 98.25 12 LEU B C 1
ATOM 914 O O . LEU B 1 12 ? 6.633 -5.023 -11.352 1 98.25 12 LEU B O 1
ATOM 918 N N . GLY B 1 13 ? 7.48 -6.965 -12.164 1 98.25 13 GLY B N 1
ATOM 919 C CA . GLY B 1 13 ? 8.555 -6.988 -11.188 1 98.25 13 GLY B CA 1
ATOM 920 C C . GLY B 1 13 ? 9.477 -5.785 -11.289 1 98.25 13 GLY B C 1
ATOM 921 O O . GLY B 1 13 ? 9.852 -5.195 -10.273 1 98.25 13 GLY B O 1
ATOM 922 N N . PHE B 1 14 ? 9.812 -5.426 -12.453 1 97.56 14 PHE B N 1
ATOM 923 C CA . PHE B 1 14 ? 10.703 -4.293 -12.664 1 97.56 14 PHE B CA 1
ATOM 924 C C . PHE B 1 14 ? 10.008 -2.984 -12.297 1 97.56 14 PHE B C 1
ATOM 926 O O . PHE B 1 14 ? 10.633 -2.08 -11.742 1 97.56 14 PHE B O 1
ATOM 933 N N . ILE B 1 15 ? 8.789 -2.896 -12.633 1 98.31 15 ILE B N 1
ATOM 934 C CA . ILE B 1 15 ? 8.039 -1.694 -12.297 1 98.31 15 ILE B CA 1
ATOM 935 C C . ILE B 1 15 ? 8.039 -1.499 -10.781 1 98.31 15 ILE B C 1
ATOM 937 O O . ILE B 1 15 ? 8.375 -0.421 -10.289 1 98.31 15 ILE B O 1
ATOM 941 N N . LEU B 1 16 ? 7.648 -2.545 -10.062 1 98.5 16 LEU B N 1
ATOM 942 C CA . LEU B 1 16 ? 7.617 -2.426 -8.609 1 98.5 16 LEU B CA 1
ATOM 943 C C . LEU B 1 16 ? 9.023 -2.244 -8.047 1 98.5 16 LEU B C 1
ATOM 945 O O . LEU B 1 16 ? 9.234 -1.416 -7.156 1 98.5 16 LEU B O 1
ATOM 949 N N . GLY B 1 17 ? 9.945 -3.059 -8.562 1 98.25 17 GLY B N 1
ATOM 950 C CA . GLY B 1 17 ? 11.32 -2.959 -8.094 1 98.25 17 GLY B CA 1
ATOM 951 C C . GLY B 1 17 ? 11.898 -1.562 -8.242 1 98.25 17 GLY B C 1
ATOM 952 O O . GLY B 1 17 ? 12.5 -1.033 -7.301 1 98.25 17 GLY B O 1
ATOM 953 N N . SER B 1 18 ? 11.781 -0.917 -9.336 1 97.81 18 SER B N 1
ATOM 954 C CA . SER B 1 18 ? 12.281 0.434 -9.578 1 97.81 18 SER B CA 1
ATOM 955 C C . SER B 1 18 ? 11.602 1.446 -8.664 1 97.81 18 SER B C 1
ATOM 957 O O . SER B 1 18 ? 12.25 2.365 -8.156 1 97.81 18 SER B O 1
ATOM 959 N N . SER B 1 19 ? 10.266 1.26 -8.461 1 97.38 19 SER B N 1
ATOM 960 C CA . SER B 1 19 ? 9.508 2.18 -7.621 1 97.38 19 SER B CA 1
ATOM 961 C C . SER B 1 19 ? 10.023 2.168 -6.188 1 97.38 19 SER B C 1
ATOM 963 O O . SER B 1 19 ? 10.148 3.223 -5.559 1 97.38 19 SER B O 1
ATOM 965 N N . VAL B 1 20 ? 10.367 0.956 -5.688 1 96.44 20 VAL B N 1
ATOM 966 C CA . VAL B 1 20 ? 10.773 0.9 -4.285 1 96.44 20 VAL B CA 1
ATOM 967 C C . VAL B 1 20 ? 12.227 1.349 -4.148 1 96.44 20 VAL B C 1
ATOM 969 O O . VAL B 1 20 ? 12.633 1.842 -3.094 1 96.44 20 VAL B O 1
ATOM 972 N N . ILE B 1 21 ? 12.984 1.226 -5.188 1 96.12 21 ILE B N 1
ATOM 973 C CA . ILE B 1 21 ? 14.328 1.787 -5.191 1 96.12 21 ILE B CA 1
ATOM 974 C C . ILE B 1 21 ? 14.25 3.311 -5.105 1 96.12 21 ILE B C 1
ATOM 976 O O . ILE B 1 21 ? 15 3.934 -4.352 1 96.12 21 ILE B O 1
ATOM 980 N N . ILE B 1 22 ? 13.375 3.852 -5.859 1 95.62 22 ILE B N 1
ATOM 981 C CA . ILE B 1 22 ? 13.156 5.293 -5.824 1 95.62 22 ILE B CA 1
ATOM 982 C C . ILE B 1 22 ? 12.742 5.719 -4.418 1 95.62 22 ILE B C 1
ATOM 984 O O . ILE B 1 22 ? 13.211 6.742 -3.91 1 95.62 22 ILE B O 1
ATOM 988 N N . LEU B 1 23 ? 11.883 4.887 -3.795 1 93.94 23 LEU B N 1
ATOM 989 C CA . LEU B 1 23 ? 11.477 5.156 -2.422 1 93.94 23 LEU B CA 1
ATOM 990 C C . LEU B 1 23 ? 12.688 5.215 -1.495 1 93.94 23 LEU B C 1
ATOM 992 O O . LEU B 1 23 ? 12.742 6.051 -0.59 1 93.94 23 LEU B O 1
ATOM 996 N N . TYR B 1 24 ? 13.625 4.344 -1.712 1 90.62 24 TYR B N 1
ATOM 997 C CA . TYR B 1 24 ? 14.844 4.297 -0.914 1 90.62 24 TYR B CA 1
ATOM 998 C C . TYR B 1 24 ? 15.648 5.578 -1.083 1 90.62 24 TYR B C 1
ATOM 1000 O O . TYR B 1 24 ? 16.219 6.094 -0.116 1 90.62 24 TYR B O 1
ATOM 1008 N N . PHE B 1 25 ? 15.641 6.188 -2.201 1 92.69 25 PHE B N 1
ATOM 1009 C CA . PHE B 1 25 ? 16.453 7.359 -2.51 1 92.69 25 PHE B CA 1
ATOM 1010 C C . PHE B 1 25 ? 15.773 8.633 -2.031 1 92.69 25 PHE B C 1
ATOM 1012 O O . PHE B 1 25 ? 16.359 9.719 -2.072 1 92.69 25 PHE B O 1
ATOM 1019 N N . LEU B 1 26 ? 14.562 8.492 -1.505 1 91.94 26 LEU B N 1
ATOM 1020 C CA . LEU B 1 26 ? 13.867 9.656 -0.958 1 91.94 26 LEU B CA 1
ATOM 1021 C C . LEU B 1 26 ? 14.695 10.312 0.141 1 91.94 26 LEU B C 1
ATOM 1023 O O . LEU B 1 26 ? 14.664 11.531 0.301 1 91.94 26 LEU B O 1
AT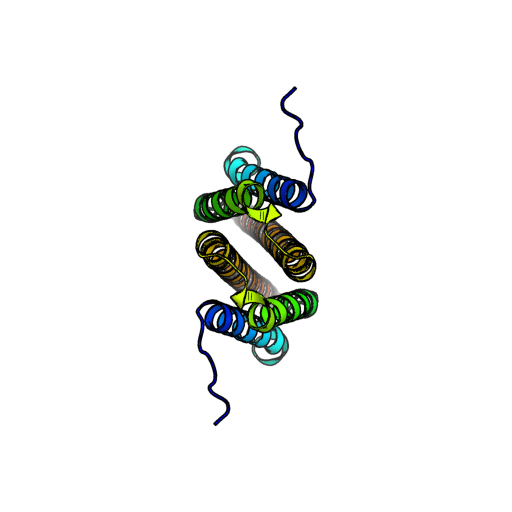OM 1027 N N . ARG B 1 27 ? 15.445 9.531 0.864 1 90.31 27 ARG B N 1
ATOM 1028 C CA . ARG B 1 27 ? 16.266 10.031 1.964 1 90.31 27 ARG B CA 1
ATOM 1029 C C . ARG B 1 27 ? 17.328 11 1.459 1 90.31 27 ARG B C 1
ATOM 1031 O O . ARG B 1 27 ? 17.719 11.93 2.172 1 90.31 27 ARG B O 1
ATOM 1038 N N . LEU B 1 28 ? 17.75 10.891 0.224 1 91.81 28 LEU B N 1
ATOM 1039 C CA . LEU B 1 28 ? 18.781 11.734 -0.381 1 91.81 28 LEU B CA 1
ATOM 1040 C C . LEU B 1 28 ? 18.156 12.922 -1.098 1 91.81 28 LEU B C 1
ATOM 1042 O O . LEU B 1 28 ? 18.688 14.039 -1.03 1 91.81 28 LEU B O 1
ATOM 1046 N N . VAL B 1 29 ? 17.078 12.75 -1.736 1 91.88 29 VAL B N 1
ATOM 1047 C CA . VAL B 1 29 ? 16.5 13.758 -2.609 1 91.88 29 VAL B CA 1
ATOM 1048 C C . VAL B 1 29 ? 15.586 14.68 -1.797 1 91.88 29 VAL B C 1
ATOM 1050 O O . VAL B 1 29 ? 15.578 15.891 -2.002 1 91.88 29 VAL B O 1
ATOM 1053 N N . LYS B 1 30 ? 14.75 14.148 -0.907 1 93.5 30 LYS B N 1
ATOM 1054 C CA . LYS B 1 30 ? 13.789 14.891 -0.089 1 93.5 30 LYS B CA 1
ATOM 1055 C C . LYS B 1 30 ? 13.758 14.359 1.34 1 93.5 30 LYS B C 1
ATOM 1057 O O . LYS B 1 30 ? 12.766 13.773 1.768 1 93.5 30 LYS B O 1
ATOM 1062 N N . PRO B 1 31 ? 14.781 14.688 2.066 1 91.44 31 PRO B N 1
ATOM 1063 C CA . PRO B 1 31 ? 14.906 14.133 3.418 1 91.44 31 PRO B CA 1
ATOM 1064 C C . PRO B 1 31 ? 13.766 14.555 4.34 1 91.44 31 PRO B C 1
ATOM 1066 O O . PRO B 1 31 ? 13.469 13.859 5.316 1 91.44 31 PRO B O 1
ATOM 1069 N N . GLU B 1 32 ? 13.07 15.586 4.008 1 90.5 32 GLU B N 1
ATOM 1070 C CA . GLU B 1 32 ? 12.016 16.078 4.883 1 90.5 32 GLU B CA 1
ATOM 1071 C C . GLU B 1 32 ? 10.82 15.141 4.891 1 90.5 32 GLU B C 1
ATOM 1073 O O . GLU B 1 32 ? 10.031 15.133 5.844 1 90.5 32 GLU B O 1
ATOM 1078 N N . VAL B 1 33 ? 10.688 14.336 3.826 1 93.12 33 VAL B N 1
ATOM 1079 C CA . VAL B 1 33 ? 9.531 13.445 3.746 1 93.12 33 VAL B CA 1
ATOM 1080 C C . VAL B 1 33 ? 9.977 12.008 3.977 1 93.12 33 VAL B C 1
ATOM 1082 O O . VAL B 1 33 ? 9.141 11.094 4.039 1 93.12 33 VAL B O 1
ATOM 1085 N N . ALA B 1 34 ? 11.25 11.852 4.016 1 92.94 34 ALA B N 1
ATOM 1086 C CA . ALA B 1 34 ? 11.797 10.516 4.223 1 92.94 34 ALA B CA 1
ATOM 1087 C C . ALA B 1 34 ? 11.531 10.023 5.645 1 92.94 34 ALA B C 1
ATOM 1089 O O . ALA B 1 34 ? 11.586 10.812 6.594 1 92.94 34 ALA B O 1
ATOM 1090 N N . ARG B 1 35 ? 11.219 8.703 5.656 1 91.44 35 ARG B N 1
ATOM 1091 C CA . ARG B 1 35 ? 10.992 8.07 6.953 1 91.44 35 ARG B CA 1
ATOM 1092 C C . ARG B 1 35 ? 11.906 6.871 7.156 1 91.44 35 ARG B C 1
ATOM 1094 O O . ARG B 1 35 ? 12.336 6.242 6.184 1 91.44 35 ARG B O 1
ATOM 1101 N N . ASP B 1 36 ? 12.102 6.504 8.367 1 89 36 ASP B N 1
ATOM 1102 C CA . ASP B 1 36 ? 12.922 5.34 8.688 1 89 36 ASP B CA 1
ATOM 1103 C C . ASP B 1 36 ? 12.281 4.055 8.164 1 89 36 ASP B C 1
ATOM 1105 O O . ASP B 1 36 ? 12.984 3.117 7.785 1 89 36 ASP B O 1
ATOM 1109 N N . GLU B 1 37 ? 10.977 4.047 8.102 1 90.56 37 GLU B N 1
ATOM 1110 C CA . GLU B 1 37 ? 10.25 2.857 7.66 1 90.56 37 GLU B CA 1
ATOM 1111 C C . GLU B 1 37 ? 10.375 2.664 6.152 1 90.56 37 GLU B C 1
ATOM 1113 O O . GLU B 1 37 ? 10.062 1.592 5.633 1 90.56 37 GLU B O 1
ATOM 1118 N N . ASP B 1 38 ? 10.828 3.686 5.465 1 94.81 38 ASP B N 1
ATOM 1119 C CA . ASP B 1 38 ? 10.984 3.566 4.02 1 94.81 38 ASP B CA 1
ATOM 1120 C C . ASP B 1 38 ? 11.883 2.389 3.66 1 94.81 38 ASP B C 1
ATOM 1122 O O . ASP B 1 38 ? 11.648 1.7 2.664 1 94.81 38 ASP B O 1
ATOM 1126 N N . ILE B 1 39 ? 12.867 2.215 4.496 1 91.25 39 ILE B N 1
ATOM 1127 C CA . ILE B 1 39 ? 13.781 1.104 4.258 1 91.25 39 ILE B CA 1
ATOM 1128 C C . ILE B 1 39 ? 13.031 -0.219 4.402 1 91.25 39 ILE B C 1
ATOM 1130 O O . ILE B 1 39 ? 13.297 -1.175 3.67 1 91.25 39 ILE B O 1
ATOM 1134 N N . PHE B 1 40 ? 12.258 -0.314 5.359 1 89.88 40 PHE B N 1
ATOM 1135 C CA . PHE B 1 40 ? 11.438 -1.498 5.57 1 89.88 40 PHE B CA 1
ATOM 1136 C C . PHE B 1 40 ? 10.586 -1.791 4.344 1 89.88 40 PHE B C 1
ATOM 1138 O O . PHE B 1 40 ? 10.586 -2.912 3.828 1 89.88 40 PHE B O 1
ATOM 1145 N N . PHE B 1 41 ? 9.867 -0.864 3.76 1 94.56 41 PHE B N 1
ATOM 1146 C CA . PHE B 1 41 ? 9.016 -1.016 2.59 1 94.56 41 PHE B CA 1
ATOM 1147 C C . PHE B 1 41 ? 9.844 -1.346 1.353 1 94.56 41 PHE B C 1
ATOM 1149 O O . PHE B 1 41 ? 9.422 -2.152 0.518 1 94.56 41 PHE B O 1
ATOM 1156 N N . ALA B 1 42 ? 10.945 -0.698 1.251 1 96.31 42 ALA B N 1
ATOM 1157 C CA . ALA B 1 42 ? 11.82 -0.949 0.105 1 96.31 42 ALA B CA 1
ATOM 1158 C C . ALA B 1 42 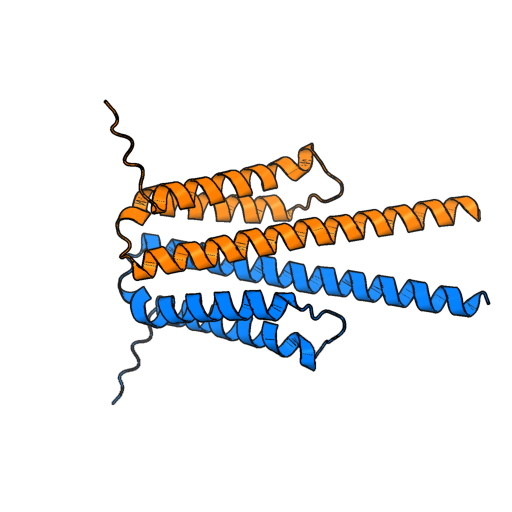? 12.328 -2.385 0.111 1 96.31 42 ALA B C 1
ATOM 1160 O O . ALA B 1 42 ? 12.383 -3.037 -0.935 1 96.31 42 ALA B O 1
ATOM 1161 N N . THR B 1 43 ? 12.688 -2.852 1.326 1 96.06 43 THR B N 1
ATOM 1162 C CA . THR B 1 43 ? 13.234 -4.199 1.443 1 96.06 43 THR B CA 1
ATOM 1163 C C . THR B 1 43 ? 12.18 -5.242 1.078 1 96.06 43 THR B C 1
ATOM 1165 O O . THR B 1 43 ? 12.438 -6.129 0.26 1 96.06 43 THR B O 1
ATOM 1168 N N . ILE B 1 44 ? 11.047 -5.102 1.64 1 97.12 44 ILE B N 1
ATOM 1169 C CA . ILE B 1 44 ? 9.945 -6.023 1.394 1 97.12 44 ILE B CA 1
ATOM 1170 C C . ILE B 1 44 ? 9.547 -5.973 -0.08 1 97.12 44 ILE B C 1
ATOM 1172 O O . ILE B 1 44 ? 9.297 -7.008 -0.7 1 97.12 44 ILE B O 1
ATOM 1176 N N . GLY B 1 45 ? 9.469 -4.777 -0.66 1 98.06 45 GLY B N 1
ATOM 1177 C CA . GLY B 1 45 ? 9.117 -4.598 -2.059 1 98.06 45 GLY B CA 1
ATOM 1178 C C . GLY B 1 45 ? 10.117 -5.207 -3.014 1 98.06 45 GLY B C 1
ATOM 1179 O O . GLY B 1 45 ? 9.742 -5.785 -4.035 1 98.06 45 GLY B O 1
ATOM 1180 N N . LEU B 1 46 ? 11.383 -5.051 -2.633 1 98.19 46 LEU B N 1
ATOM 1181 C CA . LEU B 1 46 ? 12.422 -5.609 -3.494 1 98.19 46 LEU B CA 1
ATOM 1182 C C . LEU B 1 46 ? 12.398 -7.133 -3.457 1 98.19 46 LEU B C 1
ATOM 1184 O O . LEU B 1 46 ? 12.594 -7.785 -4.484 1 98.19 46 LEU B O 1
ATOM 1188 N N . LEU B 1 47 ? 12.211 -7.648 -2.242 1 98.44 47 LEU B N 1
ATOM 1189 C CA . LEU B 1 47 ? 12.094 -9.094 -2.115 1 98.44 47 LEU B CA 1
ATOM 1190 C C . LEU B 1 47 ? 10.922 -9.625 -2.936 1 98.44 47 LEU B C 1
ATOM 1192 O O . LEU B 1 47 ? 11.078 -10.578 -3.705 1 98.44 47 LEU B O 1
ATOM 1196 N N . TYR B 1 48 ? 9.734 -9.039 -2.811 1 98.81 48 TYR B N 1
ATOM 1197 C CA . TYR B 1 48 ? 8.547 -9.406 -3.582 1 98.81 48 TYR B CA 1
ATOM 1198 C C . TYR B 1 48 ? 8.812 -9.289 -5.078 1 98.81 48 TYR B C 1
ATOM 1200 O O . TYR B 1 48 ? 8.477 -10.188 -5.848 1 98.81 48 TYR B O 1
ATOM 1208 N N . SER B 1 49 ? 9.359 -8.188 -5.504 1 98.69 49 SER B N 1
ATOM 1209 C CA . SER B 1 49 ? 9.641 -7.949 -6.918 1 98.69 49 SER B CA 1
ATOM 1210 C C . SER B 1 49 ? 10.594 -9 -7.477 1 98.69 49 SER B C 1
ATOM 1212 O O . SER B 1 49 ? 10.43 -9.461 -8.609 1 98.69 49 SER B O 1
ATOM 1214 N N . GLY B 1 50 ? 11.602 -9.328 -6.703 1 98.56 50 GLY B N 1
ATOM 1215 C CA . GLY B 1 50 ? 12.531 -10.359 -7.125 1 98.56 50 GLY B CA 1
ATOM 1216 C C . GLY B 1 50 ? 11.875 -11.719 -7.328 1 98.56 50 GLY B C 1
ATOM 1217 O O . GLY B 1 50 ? 12.141 -12.398 -8.32 1 98.56 50 GLY B O 1
ATOM 1218 N N . ILE B 1 51 ? 11.047 -12.039 -6.359 1 98.69 51 ILE B N 1
ATOM 1219 C CA . ILE B 1 51 ? 10.336 -13.312 -6.457 1 98.69 51 ILE B CA 1
ATOM 1220 C C . ILE B 1 51 ? 9.438 -13.305 -7.691 1 98.69 51 ILE B C 1
ATOM 1222 O O . ILE B 1 51 ? 9.375 -14.289 -8.43 1 98.69 51 ILE B O 1
ATOM 1226 N N . LEU B 1 52 ? 8.727 -12.242 -7.961 1 98.38 52 LEU B N 1
ATOM 1227 C CA . LEU B 1 52 ? 7.824 -12.125 -9.102 1 98.38 52 LEU B CA 1
ATOM 1228 C C . LEU B 1 52 ? 8.594 -12.266 -10.414 1 98.38 52 LEU B C 1
ATOM 1230 O O . LEU B 1 52 ? 8.133 -12.938 -11.336 1 98.38 52 LEU B O 1
ATOM 1234 N N . VAL B 1 53 ? 9.781 -11.719 -10.5 1 98.06 53 VAL B N 1
ATOM 1235 C CA . VAL B 1 53 ? 10.586 -11.766 -11.719 1 98.06 53 VAL B CA 1
ATOM 1236 C C . VAL B 1 53 ? 11.07 -13.195 -11.961 1 98.06 53 VAL B C 1
ATOM 1238 O O . VAL B 1 53 ? 11.016 -13.695 -13.086 1 98.06 53 VAL B O 1
ATOM 1241 N N . ILE B 1 54 ? 11.438 -13.859 -10.945 1 97.12 54 ILE B N 1
ATOM 1242 C CA . ILE B 1 54 ? 12.094 -15.156 -11.078 1 97.12 54 ILE B CA 1
ATOM 1243 C C . ILE B 1 54 ? 11.039 -16.266 -11.156 1 97.12 54 ILE B C 1
ATOM 1245 O O . ILE B 1 54 ? 11.18 -17.203 -11.938 1 97.12 54 ILE B O 1
ATOM 1249 N N . HIS B 1 55 ? 10.016 -16.125 -10.391 1 97.12 55 HIS B N 1
ATOM 1250 C CA . HIS B 1 55 ? 9.086 -17.25 -10.242 1 97.12 55 HIS B CA 1
ATOM 1251 C C . HIS B 1 55 ? 7.711 -16.891 -10.805 1 97.12 55 HIS B C 1
ATOM 1253 O O . HIS B 1 55 ? 6.812 -17.734 -10.836 1 97.12 55 HIS B O 1
ATOM 1259 N N . GLY B 1 56 ? 7.492 -15.68 -11.312 1 97.12 56 GLY B N 1
ATOM 1260 C CA . GLY B 1 56 ? 6.172 -15.203 -11.703 1 97.12 56 GLY B CA 1
ATOM 1261 C C . GLY B 1 56 ? 5.664 -15.836 -12.984 1 97.12 56 GLY B C 1
ATOM 1262 O O . GLY B 1 56 ? 4.473 -15.758 -13.289 1 97.12 56 GLY B O 1
ATOM 1263 N N . TRP B 1 57 ? 6.617 -16.516 -13.688 1 94.5 57 TRP B N 1
ATOM 1264 C CA . TRP B 1 57 ? 6.223 -17.156 -14.938 1 94.5 57 TRP B CA 1
ATOM 1265 C C . TRP B 1 57 ? 5.273 -18.328 -14.68 1 94.5 57 TRP B C 1
ATOM 1267 O O . TRP B 1 57 ? 4.578 -18.781 -15.594 1 94.5 57 TRP B O 1
ATOM 1277 N N . ARG B 1 58 ? 5.152 -18.75 -13.516 1 94.38 58 ARG B N 1
ATOM 1278 C CA . ARG B 1 58 ? 4.324 -19.891 -13.133 1 94.38 58 ARG B CA 1
ATOM 1279 C C . ARG B 1 58 ? 2.877 -19.469 -12.906 1 94.38 58 ARG B C 1
ATOM 1281 O O . ARG B 1 58 ? 1.993 -20.312 -12.734 1 94.38 58 ARG B O 1
ATOM 1288 N N . LEU B 1 59 ? 2.621 -18.266 -12.938 1 96.94 59 LEU B N 1
ATOM 1289 C CA . LEU B 1 59 ? 1.284 -17.75 -12.633 1 96.94 59 LEU B CA 1
ATOM 1290 C C . LEU B 1 59 ? 0.36 -17.922 -13.836 1 96.94 59 LEU B C 1
ATOM 1292 O O . LEU B 1 59 ? 0.755 -17.641 -14.969 1 96.94 59 LEU B O 1
ATOM 1296 N N . ASP B 1 60 ? -0.796 -18.422 -13.531 1 96.88 60 ASP B N 1
ATOM 1297 C CA . ASP B 1 60 ? -1.816 -18.422 -14.57 1 96.88 60 ASP B CA 1
ATOM 1298 C C . ASP B 1 60 ? -2.316 -17 -14.844 1 96.88 60 ASP B C 1
ATOM 1300 O O . ASP B 1 60 ? -1.989 -16.062 -14.109 1 96.88 60 ASP B O 1
ATOM 1304 N N . PRO B 1 61 ? -3.064 -16.781 -15.906 1 97.56 61 PRO B N 1
ATOM 1305 C CA . PRO B 1 61 ? -3.514 -15.445 -16.281 1 97.56 61 PRO B CA 1
ATOM 1306 C C . PRO B 1 61 ? -4.324 -14.758 -15.188 1 97.56 61 PRO B C 1
ATOM 1308 O O . PRO B 1 61 ? -4.195 -13.547 -14.992 1 97.56 61 PRO B O 1
ATOM 1311 N N . ILE B 1 62 ? -5.152 -15.469 -14.492 1 98.19 62 ILE B N 1
ATOM 1312 C CA . ILE B 1 62 ? -5.996 -14.883 -13.461 1 98.19 62 ILE B CA 1
ATOM 1313 C C . ILE B 1 62 ? -5.125 -14.414 -12.289 1 98.19 62 ILE B C 1
ATOM 1315 O O . ILE B 1 62 ? -5.297 -13.305 -11.781 1 98.19 62 ILE B O 1
ATOM 1319 N N . LEU B 1 63 ? -4.195 -15.258 -11.914 1 98.5 63 LEU B N 1
ATOM 1320 C CA . LEU B 1 63 ? -3.312 -14.891 -10.812 1 98.5 63 LEU B CA 1
ATOM 1321 C C . LEU B 1 63 ? -2.346 -13.789 -11.227 1 98.5 63 LEU B C 1
ATOM 1323 O O . LEU B 1 63 ? -1.974 -12.938 -10.414 1 98.5 63 LEU B O 1
ATOM 1327 N N . LEU B 1 64 ? -1.946 -13.852 -12.438 1 98.38 64 LEU B N 1
ATOM 1328 C CA . LEU B 1 64 ? -1.124 -12.758 -12.953 1 98.38 64 LEU B CA 1
ATOM 1329 C C . LEU B 1 64 ? -1.888 -11.438 -12.914 1 98.38 64 LEU B C 1
ATOM 1331 O O . LEU B 1 64 ? -1.323 -10.398 -12.562 1 98.38 64 LEU B O 1
ATOM 1335 N N . PHE B 1 65 ? -3.117 -11.492 -13.352 1 98.44 65 PHE B N 1
ATOM 1336 C CA . PHE B 1 65 ? -3.988 -10.328 -13.281 1 98.44 65 PHE B CA 1
ATOM 1337 C C . PHE B 1 65 ? -4.074 -9.805 -11.852 1 98.44 65 PHE B C 1
ATOM 1339 O O . PHE B 1 65 ? -4.035 -8.586 -11.633 1 98.44 65 PHE B O 1
ATOM 1346 N N . SER B 1 66 ? -4.141 -10.617 -10.859 1 98.62 66 SER B N 1
ATOM 1347 C CA . SER B 1 66 ? -4.219 -10.195 -9.461 1 98.62 66 SER B CA 1
ATOM 1348 C C . SER B 1 66 ? -2.947 -9.477 -9.023 1 98.62 66 SER B C 1
ATOM 1350 O O . SER B 1 66 ? -2.99 -8.586 -8.18 1 98.62 66 SER B O 1
ATOM 1352 N N . GLN B 1 67 ? -1.798 -9.844 -9.625 1 98.62 67 GLN B N 1
ATOM 1353 C CA . GLN B 1 67 ? -0.554 -9.148 -9.328 1 98.62 67 GLN B CA 1
ATOM 1354 C C . GLN B 1 67 ? -0.596 -7.707 -9.828 1 98.62 67 GLN B C 1
ATOM 1356 O O . GLN B 1 67 ? -0.063 -6.801 -9.188 1 98.62 67 GLN B O 1
ATOM 1361 N N . VAL B 1 68 ? -1.192 -7.52 -10.945 1 98.62 68 VAL B N 1
ATOM 1362 C CA . VAL B 1 68 ? -1.363 -6.164 -11.461 1 98.62 68 VAL B CA 1
ATOM 1363 C C . VAL B 1 68 ? -2.195 -5.34 -10.484 1 98.62 68 VAL B C 1
ATOM 1365 O O . VAL B 1 68 ? -1.856 -4.191 -10.18 1 98.62 68 VAL B O 1
ATOM 1368 N N . LEU B 1 69 ? -3.242 -5.934 -10.031 1 98.56 69 LEU B N 1
ATOM 1369 C CA . LEU B 1 69 ? -4.133 -5.246 -9.102 1 98.56 69 LEU B CA 1
ATOM 1370 C C . LEU B 1 69 ? -3.381 -4.828 -7.844 1 98.56 69 LEU B C 1
ATOM 1372 O O . LEU B 1 69 ? -3.43 -3.662 -7.445 1 98.56 69 LEU B O 1
ATOM 1376 N N . VAL B 1 70 ? -2.635 -5.75 -7.273 1 98.38 70 VAL B N 1
ATOM 1377 C CA . VAL B 1 70 ? -2.039 -5.477 -5.969 1 98.38 70 VAL B CA 1
ATOM 1378 C C . VAL B 1 70 ? -0.852 -4.531 -6.133 1 98.38 70 VAL B C 1
ATOM 1380 O O . VAL B 1 70 ? -0.603 -3.684 -5.273 1 98.38 70 VAL B O 1
ATOM 1383 N N . ILE B 1 71 ? -0.129 -4.66 -7.184 1 98.56 71 ILE B N 1
ATOM 1384 C CA . ILE B 1 71 ? 1.002 -3.77 -7.414 1 98.56 71 ILE B CA 1
ATOM 1385 C C . ILE B 1 71 ? 0.498 -2.348 -7.652 1 98.56 71 ILE B C 1
ATOM 1387 O O . ILE B 1 71 ? 1.081 -1.383 -7.152 1 98.56 71 ILE B O 1
ATOM 1391 N N . THR B 1 72 ? -0.601 -2.193 -8.438 1 97 72 THR B N 1
ATOM 1392 C CA . THR B 1 72 ? -1.206 -0.882 -8.633 1 97 72 THR B CA 1
ATOM 1393 C C . THR B 1 72 ? -1.631 -0.273 -7.301 1 97 72 THR B C 1
ATOM 1395 O O . THR B 1 72 ? -1.429 0.92 -7.066 1 97 72 THR B O 1
ATOM 1398 N N . ALA B 1 73 ? -2.17 -1.092 -6.43 1 96.75 73 ALA B N 1
ATOM 1399 C CA . ALA B 1 73 ? -2.625 -0.621 -5.125 1 96.75 73 ALA B CA 1
ATOM 1400 C C . ALA B 1 73 ? -1.445 -0.193 -4.254 1 96.75 73 ALA B C 1
ATOM 1402 O O . ALA B 1 73 ? -1.517 0.821 -3.557 1 96.75 73 ALA B O 1
ATOM 1403 N N . VAL B 1 74 ? -0.389 -0.985 -4.262 1 96.94 74 VAL B N 1
ATOM 1404 C CA . VAL B 1 74 ? 0.78 -0.678 -3.445 1 96.94 74 VAL B CA 1
ATOM 1405 C C . VAL B 1 74 ? 1.416 0.625 -3.924 1 96.94 74 VAL B C 1
ATOM 1407 O O . VAL B 1 74 ? 1.808 1.466 -3.111 1 96.94 74 VAL B O 1
ATOM 1410 N N . LEU B 1 75 ? 1.527 0.843 -5.172 1 97.19 75 LEU B N 1
ATOM 1411 C CA . LEU B 1 75 ? 2.125 2.059 -5.711 1 97.19 75 LEU B CA 1
ATOM 1412 C C . LEU B 1 75 ? 1.257 3.275 -5.402 1 97.19 75 LEU B C 1
ATOM 1414 O O . LEU B 1 75 ? 1.771 4.332 -5.027 1 97.19 75 LEU B O 1
ATOM 1418 N N . ALA B 1 76 ? -0.011 3.133 -5.543 1 96.56 76 ALA B N 1
ATOM 1419 C CA . ALA B 1 76 ? -0.931 4.223 -5.223 1 96.56 76 ALA B CA 1
ATOM 1420 C C . ALA B 1 76 ? -0.875 4.57 -3.738 1 96.56 76 ALA B C 1
ATOM 1422 O O . ALA B 1 76 ? -0.841 5.746 -3.371 1 96.56 76 ALA B O 1
ATOM 1423 N N . ALA B 1 77 ? -0.866 3.523 -2.908 1 95.81 77 ALA B N 1
ATOM 1424 C CA . ALA B 1 77 ? -0.783 3.756 -1.468 1 95.81 77 ALA B CA 1
ATOM 1425 C C . ALA B 1 77 ? 0.547 4.402 -1.092 1 95.81 77 ALA B C 1
ATOM 1427 O O . ALA B 1 77 ? 0.595 5.281 -0.228 1 95.81 77 ALA B O 1
ATOM 1428 N N . GLY B 1 78 ? 1.594 3.93 -1.681 1 95.31 78 GLY B N 1
ATOM 1429 C CA . GLY B 1 78 ? 2.896 4.531 -1.437 1 95.31 78 GLY B CA 1
ATOM 1430 C C . GLY B 1 78 ? 2.967 5.988 -1.848 1 95.31 78 GLY B C 1
ATOM 1431 O O . GLY B 1 78 ? 3.496 6.82 -1.109 1 95.31 78 GLY B O 1
ATOM 1432 N N . TRP B 1 79 ? 2.395 6.246 -3.012 1 95.75 79 TRP B N 1
ATOM 1433 C CA . TRP B 1 79 ? 2.359 7.625 -3.496 1 95.75 79 TRP B CA 1
ATOM 1434 C C . TRP B 1 79 ? 1.575 8.516 -2.541 1 95.75 79 TRP B C 1
ATOM 1436 O O . TRP B 1 79 ? 1.987 9.648 -2.258 1 95.75 79 TRP B O 1
ATOM 1446 N N . GLU B 1 80 ? 0.489 8.062 -2.115 1 95.38 80 GLU B N 1
ATOM 1447 C CA . GLU B 1 80 ? -0.333 8.82 -1.179 1 95.38 80 GLU B CA 1
ATOM 1448 C C . GLU B 1 80 ? 0.42 9.094 0.121 1 95.38 80 GLU B C 1
ATOM 1450 O O . GLU B 1 80 ? 0.329 10.188 0.679 1 95.38 80 GLU B O 1
ATOM 1455 N N . ASN B 1 81 ? 1.158 8.039 0.624 1 95.94 81 ASN B N 1
ATOM 1456 C CA . ASN B 1 81 ? 1.97 8.203 1.825 1 95.94 81 ASN B CA 1
ATOM 1457 C C . ASN B 1 81 ? 2.986 9.336 1.661 1 95.94 81 ASN B C 1
ATOM 1459 O O . ASN B 1 81 ? 3.104 10.203 2.529 1 95.94 81 ASN B O 1
ATOM 1463 N N . ILE B 1 82 ? 3.672 9.32 0.6 1 95.69 82 ILE B N 1
ATOM 1464 C CA . ILE B 1 82 ? 4.695 10.32 0.333 1 95.69 82 ILE B CA 1
ATOM 1465 C C . ILE B 1 82 ? 4.055 11.703 0.236 1 95.69 82 ILE B C 1
ATOM 1467 O O . ILE B 1 82 ? 4.559 12.672 0.806 1 95.69 82 ILE B O 1
ATOM 1471 N N . ARG B 1 83 ? 2.965 11.773 -0.475 1 95.88 83 ARG B N 1
ATOM 1472 C CA . ARG B 1 83 ? 2.248 13.031 -0.64 1 95.88 83 ARG B CA 1
ATOM 1473 C C . ARG B 1 83 ? 1.8 13.586 0.707 1 95.88 83 ARG B C 1
ATOM 1475 O O . ARG B 1 83 ? 1.965 14.773 0.979 1 95.88 83 ARG B O 1
ATOM 1482 N N . LEU B 1 84 ? 1.201 12.742 1.533 1 96.25 84 LEU B N 1
ATOM 1483 C CA . LEU B 1 84 ? 0.712 13.156 2.842 1 96.25 84 LEU B CA 1
ATOM 1484 C C . LEU B 1 84 ? 1.861 13.641 3.725 1 96.25 84 LEU B C 1
ATOM 1486 O O . LEU B 1 84 ? 1.728 14.633 4.441 1 96.25 84 LEU B O 1
ATOM 1490 N N . ARG B 1 85 ? 2.957 12.914 3.664 1 96.25 85 ARG B N 1
ATOM 1491 C CA . ARG B 1 85 ? 4.137 13.352 4.406 1 96.25 85 ARG B CA 1
ATOM 1492 C C . ARG B 1 85 ? 4.609 14.719 3.926 1 96.25 85 ARG B C 1
ATOM 1494 O O . ARG B 1 85 ? 5.055 15.547 4.727 1 96.25 85 ARG B O 1
ATOM 1501 N N . GLY B 1 86 ? 4.539 14.914 2.631 1 95.75 86 GLY B N 1
ATOM 1502 C CA . GLY B 1 86 ? 4.883 16.219 2.084 1 95.75 86 GLY B CA 1
ATOM 1503 C C . GLY B 1 86 ? 4.004 17.344 2.611 1 95.75 86 GLY B C 1
ATOM 1504 O O . GLY B 1 86 ? 4.5 18.406 2.973 1 95.75 86 GLY B O 1
ATOM 1505 N N . VAL B 1 87 ? 2.75 17.125 2.623 1 95.75 87 VAL B N 1
ATOM 1506 C CA . VAL B 1 87 ? 1.802 18.109 3.133 1 95.75 87 VAL B CA 1
ATOM 1507 C C . VAL B 1 87 ? 2.098 18.391 4.605 1 95.75 87 VAL B C 1
ATOM 1509 O O . VAL B 1 87 ? 2.084 19.547 5.031 1 95.75 87 VAL B O 1
ATOM 1512 N N . LEU B 1 88 ? 2.42 17.328 5.359 1 95.19 88 LEU B N 1
ATOM 1513 C CA . LEU B 1 88 ? 2.736 17.484 6.773 1 95.19 88 LEU B CA 1
ATOM 1514 C C . LEU B 1 88 ? 4.004 18.312 6.957 1 95.19 88 LEU B C 1
ATOM 1516 O O . LEU B 1 88 ? 4.074 19.156 7.852 1 95.19 88 LEU B O 1
ATOM 1520 N N . ALA B 1 89 ? 4.934 18.047 6.117 1 93.56 89 ALA B N 1
ATOM 1521 C CA . ALA B 1 89 ? 6.188 18.797 6.191 1 93.56 89 ALA B CA 1
ATOM 1522 C C . ALA B 1 89 ? 5.969 20.281 5.871 1 93.56 89 ALA B C 1
ATOM 1524 O O . ALA B 1 89 ? 6.562 21.141 6.508 1 93.56 89 ALA B O 1
ATOM 1525 N N . MET B 1 90 ? 5.164 20.547 4.969 1 92.5 90 MET B N 1
ATOM 1526 C CA . MET B 1 90 ? 4.863 21.922 4.582 1 92.5 90 MET B CA 1
ATOM 1527 C C . MET B 1 90 ? 4.133 22.641 5.703 1 92.5 90 MET B C 1
ATOM 1529 O O . MET B 1 90 ? 4.426 23.812 5.984 1 92.5 90 MET B O 1
ATOM 1533 N N . LEU B 1 91 ? 3.225 21.969 6.352 1 91.81 91 LEU B N 1
ATOM 1534 C CA . LEU B 1 91 ? 2.475 22.562 7.453 1 91.81 91 LEU B CA 1
ATOM 1535 C C . LEU B 1 91 ? 3.381 22.828 8.648 1 91.81 91 LEU B C 1
ATOM 1537 O O . LEU B 1 91 ? 3.229 23.844 9.344 1 91.81 91 LEU B O 1
ATOM 1541 N N . ALA B 1 92 ? 4.277 21.953 8.852 1 89.31 92 ALA B N 1
ATOM 1542 C CA . ALA B 1 92 ? 5.23 22.125 9.945 1 89.31 92 ALA B CA 1
ATOM 1543 C C . ALA B 1 92 ? 6.141 23.312 9.703 1 89.31 92 ALA B C 1
ATOM 1545 O O . ALA B 1 92 ? 6.445 24.078 10.633 1 89.31 92 ALA B O 1
ATOM 1546 N N . LEU B 1 93 ? 6.562 23.547 8.523 1 89.69 93 LEU B N 1
ATOM 1547 C CA . LEU B 1 93 ? 7.422 24.672 8.164 1 89.69 93 LEU B CA 1
ATOM 1548 C C . LEU B 1 93 ? 6.672 25.984 8.289 1 89.69 93 LEU B C 1
ATOM 1550 O O . LEU B 1 93 ? 7.242 27 8.719 1 89.69 93 LEU B O 1
ATOM 1554 N N . ARG B 1 94 ? 5.484 25.922 7.969 1 89.62 94 ARG B N 1
ATOM 1555 C CA . ARG B 1 94 ? 4.656 27.125 8.062 1 89.62 94 ARG B CA 1
ATOM 1556 C C . ARG B 1 94 ? 4.477 27.547 9.516 1 89.62 94 ARG B C 1
ATOM 1558 O O . ARG B 1 94 ? 4.527 28.75 9.828 1 89.62 94 ARG B O 1
ATOM 1565 N N . ASP B 1 95 ? 4.23 26.688 10.398 1 86.38 95 ASP B N 1
ATOM 1566 C CA . ASP B 1 95 ? 4.062 26.969 11.82 1 86.38 95 ASP B CA 1
ATOM 1567 C C . ASP B 1 95 ? 5.336 27.547 12.422 1 86.38 95 ASP B C 1
ATOM 1569 O O . ASP B 1 95 ? 5.277 28.453 13.258 1 86.38 95 ASP B O 1
ATOM 1573 N N . ILE B 1 96 ? 6.48 27.094 12.023 1 87.44 96 ILE B N 1
ATOM 1574 C CA . ILE B 1 96 ? 7.77 27.562 12.508 1 87.44 96 ILE B CA 1
ATOM 1575 C C . ILE B 1 96 ? 7.996 29 12.055 1 87.44 96 ILE B C 1
ATOM 1577 O O . ILE B 1 96 ? 8.438 29.859 12.836 1 87.44 96 ILE B O 1
ATOM 1581 N N . GLU B 1 97 ? 7.68 29.375 10.844 1 87.81 97 GLU B N 1
ATOM 1582 C CA . GLU B 1 97 ? 7.848 30.719 10.289 1 87.81 97 GLU B CA 1
ATOM 1583 C C . GLU B 1 97 ? 6.926 31.719 10.977 1 87.81 97 GLU B C 1
ATOM 1585 O O . GLU B 1 97 ? 7.328 32.844 11.258 1 87.81 97 GLU B O 1
ATOM 1590 N N . GLU B 1 98 ? 5.754 31.375 11.242 1 86.19 98 GLU B N 1
ATOM 1591 C CA . GLU B 1 98 ? 4.793 32.25 11.914 1 86.19 98 GLU B CA 1
ATOM 1592 C C . GLU B 1 98 ? 5.238 32.562 13.336 1 86.19 98 GLU B C 1
ATOM 1594 O O . GLU B 1 98 ? 5.105 33.688 13.797 1 86.19 98 GLU B O 1
ATOM 1599 N N . ASN B 1 99 ? 5.668 31.609 14.023 1 85.88 99 ASN B N 1
ATOM 1600 C CA . ASN B 1 99 ? 6.168 31.797 15.383 1 85.88 99 ASN B CA 1
ATOM 1601 C C . ASN B 1 99 ? 7.387 32.719 15.406 1 85.88 99 ASN B C 1
ATOM 1603 O O . ASN B 1 99 ? 7.586 33.469 16.359 1 85.88 99 ASN B O 1
ATOM 1607 N N . LYS B 1 100 ? 8.172 32.719 14.477 1 90.69 100 LYS B N 1
ATOM 1608 C CA . LYS B 1 100 ? 9.336 33.594 14.367 1 90.69 100 LYS B CA 1
ATOM 1609 C C . LYS B 1 100 ? 8.922 35.031 14.133 1 90.69 100 LYS B C 1
ATOM 1611 O O . LYS B 1 100 ? 9.594 35.969 14.594 1 90.69 100 LYS B O 1
ATOM 1616 N N . LYS B 1 101 ? 7.941 35.312 13.508 1 89.31 101 LYS B N 1
ATOM 1617 C CA . LYS B 1 101 ? 7.461 36.656 13.203 1 89.31 101 LYS B CA 1
ATOM 1618 C C . LYS B 1 101 ? 6.859 37.344 14.438 1 89.31 101 LYS B C 1
ATOM 1620 O O . LYS B 1 101 ? 6.926 38.562 14.586 1 89.31 101 LYS B O 1
ATOM 1625 N N . ILE B 1 102 ? 6.285 36.656 15.352 1 86.06 102 ILE B N 1
ATOM 1626 C CA . ILE B 1 102 ? 5.625 37.188 16.531 1 86.06 102 ILE B CA 1
ATOM 1627 C C . ILE B 1 102 ? 6.66 37.469 17.625 1 86.06 102 ILE B C 1
ATOM 1629 O O . ILE B 1 102 ? 6.5 38.406 18.422 1 86.06 102 ILE B O 1
ATOM 1633 N N . ASN B 1 103 ? 7.602 36.719 17.75 1 75.44 103 ASN B N 1
ATOM 1634 C CA . ASN B 1 103 ? 8.633 36.938 18.766 1 75.44 103 ASN B CA 1
ATOM 1635 C C . ASN B 1 103 ? 9.742 37.844 18.25 1 75.44 103 ASN B C 1
ATOM 1637 O O . ASN B 1 103 ? 10.477 38.438 19.047 1 75.44 103 ASN B O 1
#

InterPro domains:
  IPR010004 Uncharacterised protein family Ycf66 [PF07444] (10-85)